Protein AF-A0A7K3SAN8-F1 (afdb_monomer)

Foldseek 3Di:
DADDQDDPDLVSSQVSLLVSLLVLLVVLAKHKHAQGWFWDDFLNDTDIDTFRIWIQHSQQEIAGEHEDAFECEPNHGDPVVVVVSLLSVLRVLNRVVVSQVPHPSHDYDQWHWYWYHYHPHNDIDIDIDGNPVSNVVVVVVRVPDNHVVVQVVQFPPPQDCPPPDDPVSNVVSVVRDQQPEAPCCVVPPPCNVVSLVRCVVVQFCNDVHDVRVVLQPPQGHPVSLVCLLVVNDDDCPPVSSVVSVVVD

Organism: NCBI:txid66428

Nearest PDB structures (foldseek):
  5zyv-assembly1_A  TM=5.657E-01  e=2.297E-03  Homo sapiens
  7lw8-assembly1_A  TM=5.376E-01  e=1.280E-02  Homo sapiens
  7lwa-assembly1_A  TM=5.321E-01  e=1.358E-02  Homo sapiens
  7lw7-assembly1_A  TM=5.288E-01  e=2.315E-02  Homo sapiens
  7lw9-assembly1_A  TM=5.273E-01  e=5.631E-02  Homo sapiens

Radius of gyration: 23.14 Å; Cα contacts (8 Å, |Δi|>4): 382; chains: 1; bounding box: 53×46×62 Å

Structure (mmCIF, N/CA/C/O backbone):
data_AF-A0A7K3SAN8-F1
#
_entry.id   AF-A0A7K3SAN8-F1
#
loop_
_atom_site.group_PDB
_atom_site.id
_atom_site.type_symbol
_atom_site.label_atom_id
_atom_site.label_alt_id
_atom_site.label_comp_id
_atom_site.label_asym_id
_atom_site.label_entity_id
_atom_site.label_seq_id
_atom_site.pdbx_PDB_ins_code
_atom_site.Cartn_x
_atom_site.Cartn_y
_atom_site.Cartn_z
_atom_site.occupancy
_atom_site.B_iso_or_equiv
_atom_site.auth_seq_id
_atom_site.auth_comp_id
_atom_site.auth_asym_id
_atom_site.auth_atom_id
_atom_site.pdbx_PDB_model_num
ATOM 1 N N . ALA A 1 1 ? 20.873 3.969 -21.094 1.00 76.56 1 ALA A N 1
ATOM 2 C CA . ALA A 1 1 ? 20.018 5.123 -20.748 1.00 76.56 1 ALA A CA 1
ATOM 3 C C . ALA A 1 1 ? 18.691 4.579 -20.244 1.00 76.56 1 ALA A C 1
ATOM 5 O O . ALA A 1 1 ? 18.299 3.514 -20.710 1.00 76.56 1 ALA A O 1
ATOM 6 N N . THR A 1 2 ? 18.050 5.238 -19.283 1.00 92.00 2 THR A N 1
ATOM 7 C CA . THR A 1 2 ? 16.693 4.879 -18.848 1.00 92.00 2 THR A CA 1
ATOM 8 C C . THR A 1 2 ? 15.680 5.396 -19.882 1.00 92.00 2 THR A C 1
ATOM 10 O O . THR A 1 2 ? 15.953 6.409 -20.533 1.00 92.00 2 THR A O 1
ATOM 13 N N . PRO A 1 3 ? 14.560 4.690 -20.121 1.00 93.88 3 PRO A N 1
ATOM 14 C CA . PRO A 1 3 ? 13.530 5.163 -21.040 1.00 93.88 3 PRO A CA 1
ATOM 15 C C . PRO A 1 3 ? 12.834 6.408 -20.473 1.00 93.88 3 PRO A C 1
ATOM 17 O O . PRO A 1 3 ? 12.674 6.531 -19.260 1.00 93.88 3 PRO A O 1
ATOM 20 N N . ASP A 1 4 ? 12.383 7.307 -21.349 1.00 95.88 4 ASP A N 1
ATOM 21 C CA . ASP A 1 4 ? 11.533 8.433 -20.951 1.00 95.88 4 ASP A CA 1
ATOM 22 C C . ASP A 1 4 ? 10.114 7.934 -20.636 1.00 95.88 4 ASP A C 1
ATOM 24 O O . ASP A 1 4 ? 9.434 7.345 -21.484 1.00 95.88 4 ASP A O 1
ATOM 28 N N . LEU A 1 5 ? 9.685 8.151 -19.392 1.00 97.50 5 LEU A N 1
ATOM 29 C CA . LEU A 1 5 ? 8.378 7.743 -18.872 1.00 97.50 5 LEU A CA 1
ATOM 30 C C . LEU A 1 5 ? 7.408 8.923 -18.705 1.00 97.50 5 LEU A C 1
ATOM 32 O O . LEU A 1 5 ? 6.349 8.771 -18.088 1.00 97.50 5 LEU A O 1
ATOM 36 N N . SER A 1 6 ? 7.759 10.099 -19.229 1.00 96.50 6 SER A N 1
ATOM 37 C CA . SER A 1 6 ? 6.913 11.286 -19.177 1.00 96.50 6 SER A CA 1
ATOM 38 C C . SER A 1 6 ? 5.656 11.132 -20.042 1.00 96.50 6 SER A C 1
ATOM 40 O O . SER A 1 6 ? 5.660 10.526 -21.114 1.00 96.50 6 SER A O 1
ATOM 42 N N . ALA A 1 7 ? 4.541 11.658 -19.533 1.00 96.81 7 ALA A N 1
ATOM 43 C CA . ALA A 1 7 ? 3.252 11.731 -20.213 1.00 96.81 7 ALA A CA 1
ATOM 44 C C . ALA A 1 7 ? 2.300 12.640 -19.418 1.00 96.81 7 ALA A C 1
ATOM 46 O O . ALA A 1 7 ? 2.578 13.006 -18.272 1.00 96.81 7 ALA A O 1
ATOM 47 N N . ALA A 1 8 ? 1.161 12.992 -20.016 1.00 95.88 8 ALA A N 1
ATOM 48 C CA . ALA A 1 8 ? 0.140 13.793 -19.354 1.00 95.88 8 ALA A CA 1
ATOM 49 C C . ALA A 1 8 ? -0.550 12.997 -18.232 1.00 95.88 8 ALA A C 1
ATOM 51 O O . ALA A 1 8 ? -1.241 12.009 -18.486 1.00 95.88 8 ALA A O 1
ATOM 52 N N . GLY A 1 9 ? -0.376 13.461 -16.994 1.00 96.56 9 GLY A N 1
ATOM 53 C CA . GLY A 1 9 ? -1.032 12.910 -15.810 1.00 96.56 9 GLY A CA 1
ATOM 54 C C . GLY A 1 9 ? -0.598 11.483 -15.426 1.00 96.56 9 GLY A C 1
ATOM 55 O O . GLY A 1 9 ? 0.175 10.833 -16.135 1.00 96.56 9 GLY A O 1
ATOM 56 N N . PRO A 1 10 ? -1.092 10.973 -14.283 1.00 97.25 10 PRO A N 1
ATOM 57 C CA . PRO A 1 10 ? -0.742 9.638 -13.795 1.00 97.25 10 PRO A CA 1
ATOM 58 C C . PRO A 1 10 ? -1.150 8.509 -14.751 1.00 97.25 10 PRO A C 1
ATOM 60 O O . PRO A 1 10 ? -0.380 7.575 -14.963 1.00 97.25 10 PRO A O 1
ATOM 63 N N . GLU A 1 11 ? -2.321 8.624 -15.384 1.00 97.56 11 GLU A N 1
ATOM 64 C CA . GLU A 1 11 ? -2.820 7.635 -16.346 1.00 97.56 11 GLU A CA 1
ATOM 65 C C . GLU A 1 11 ? -1.919 7.524 -17.578 1.00 97.56 11 GLU A C 1
ATOM 67 O O . GLU A 1 11 ? -1.488 6.427 -17.944 1.00 97.56 11 GLU A O 1
ATOM 72 N N . GLY A 1 12 ? -1.558 8.664 -18.178 1.00 98.12 12 GLY A N 1
ATOM 73 C CA . GLY A 1 12 ? -0.643 8.699 -19.313 1.00 98.12 12 GLY A CA 1
ATOM 74 C C . GLY A 1 12 ? 0.720 8.112 -18.957 1.00 98.12 12 GLY A C 1
ATOM 75 O O . GLY A 1 12 ? 1.272 7.320 -19.724 1.00 98.12 12 GLY A O 1
ATOM 76 N N . ARG A 1 13 ? 1.253 8.441 -17.769 1.00 98.38 13 ARG A N 1
ATOM 77 C CA . ARG A 1 13 ? 2.531 7.884 -17.295 1.00 98.38 13 ARG A CA 1
ATOM 78 C C . ARG A 1 13 ? 2.442 6.375 -17.082 1.00 98.38 13 ARG A C 1
ATOM 80 O O . ARG A 1 13 ? 3.388 5.661 -17.422 1.00 98.38 13 ARG A O 1
ATOM 87 N N . ALA A 1 14 ? 1.317 5.872 -16.573 1.00 98.50 14 ALA A N 1
ATOM 88 C CA . ALA A 1 14 ? 1.094 4.439 -16.409 1.00 98.50 14 ALA A CA 1
ATOM 89 C C . ALA A 1 14 ? 1.051 3.707 -17.758 1.00 98.50 14 ALA A C 1
ATOM 91 O O . ALA A 1 14 ? 1.684 2.662 -17.924 1.00 98.50 14 ALA A O 1
ATOM 92 N N . ALA A 1 15 ? 0.388 4.291 -18.760 1.00 98.12 15 ALA A N 1
ATOM 93 C CA . ALA A 1 15 ? 0.369 3.756 -20.118 1.00 98.12 15 ALA A CA 1
ATOM 94 C C . ALA A 1 15 ? 1.769 3.750 -20.767 1.00 98.12 15 ALA A C 1
ATOM 96 O O . ALA A 1 15 ? 2.179 2.735 -21.339 1.00 98.12 15 ALA A O 1
ATOM 97 N N . ARG A 1 16 ? 2.533 4.847 -20.631 1.00 98.44 16 ARG A N 1
ATOM 98 C CA . ARG A 1 16 ? 3.921 4.955 -21.125 1.00 98.44 16 ARG A CA 1
ATOM 99 C C . ARG A 1 16 ? 4.851 3.952 -20.443 1.00 98.44 16 ARG A C 1
ATOM 101 O O . ARG A 1 16 ? 5.669 3.326 -21.116 1.00 98.44 16 ARG A O 1
ATOM 108 N N . THR A 1 17 ? 4.685 3.751 -19.138 1.00 98.62 17 THR A N 1
ATOM 109 C CA . THR A 1 17 ? 5.419 2.746 -18.355 1.00 98.62 17 THR A CA 1
ATOM 110 C C . THR A 1 17 ? 5.117 1.334 -18.844 1.00 98.62 17 THR A C 1
ATOM 112 O O . THR A 1 17 ? 6.040 0.563 -19.096 1.00 98.62 17 THR A O 1
ATOM 115 N N . ALA A 1 18 ? 3.841 0.991 -19.045 1.00 98.44 18 ALA A N 1
ATOM 116 C CA . ALA A 1 18 ? 3.462 -0.324 -1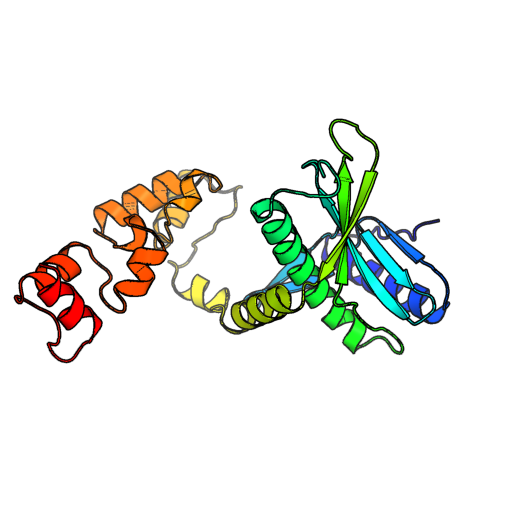9.552 1.00 98.44 18 ALA A CA 1
ATOM 117 C C . ALA A 1 18 ? 4.053 -0.599 -20.945 1.00 98.44 18 ALA A C 1
ATOM 119 O O . ALA A 1 18 ? 4.468 -1.720 -21.227 1.00 98.44 18 ALA A O 1
ATOM 120 N N . LEU A 1 19 ? 4.124 0.420 -21.809 1.00 98.31 19 LEU A N 1
ATOM 121 C CA . LEU A 1 19 ? 4.780 0.305 -23.111 1.00 98.31 19 LEU A CA 1
ATOM 122 C C . LEU A 1 19 ? 6.294 0.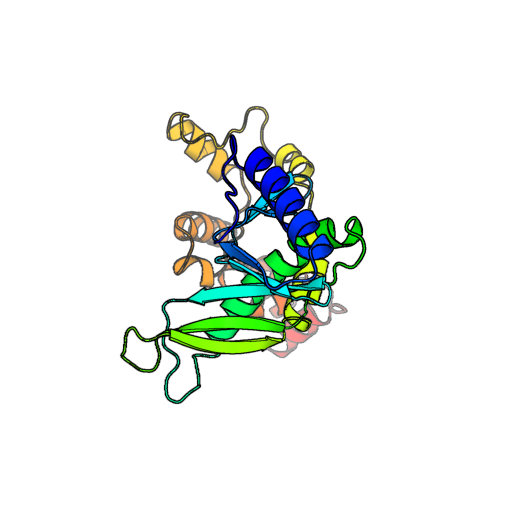086 -22.973 1.00 98.31 19 LEU A C 1
ATOM 124 O O . LEU A 1 19 ? 6.816 -0.842 -23.581 1.00 98.31 19 LEU A O 1
ATOM 128 N N . ALA A 1 20 ? 6.973 0.865 -22.127 1.00 98.38 20 ALA A N 1
ATOM 129 C CA . ALA A 1 20 ? 8.408 0.710 -21.886 1.00 98.38 20 ALA A CA 1
ATOM 130 C C . ALA A 1 20 ? 8.767 -0.671 -21.304 1.00 98.38 20 ALA A C 1
ATOM 132 O O . ALA A 1 20 ? 9.767 -1.262 -21.700 1.00 98.38 20 ALA A O 1
ATOM 133 N N . LEU A 1 21 ? 7.934 -1.223 -20.412 1.00 98.50 21 LEU A N 1
ATOM 134 C CA . LEU A 1 21 ? 8.104 -2.583 -19.887 1.00 98.50 21 LEU A CA 1
ATOM 135 C C . LEU A 1 21 ? 8.003 -3.644 -20.993 1.00 98.50 21 LEU A C 1
ATOM 137 O O . LEU A 1 21 ? 8.814 -4.570 -21.026 1.00 98.50 21 LEU A O 1
ATOM 141 N N . ARG A 1 22 ? 7.046 -3.503 -21.921 1.00 98.31 22 ARG A N 1
ATOM 142 C CA . ARG A 1 22 ? 6.904 -4.405 -23.078 1.00 98.31 22 ARG A CA 1
ATOM 143 C C . ARG A 1 22 ? 8.098 -4.315 -24.023 1.00 98.31 22 ARG A C 1
ATOM 145 O O . ARG A 1 22 ? 8.640 -5.346 -24.404 1.00 98.31 22 ARG A O 1
ATOM 152 N N . GLU A 1 23 ? 8.517 -3.099 -24.366 1.00 97.69 23 GLU A N 1
ATOM 153 C CA . GLU A 1 23 ? 9.674 -2.849 -25.235 1.00 97.69 23 GLU A CA 1
ATOM 154 C C . GLU A 1 23 ? 10.958 -3.435 -24.632 1.00 97.69 23 GLU A C 1
ATOM 156 O O . GLU A 1 23 ? 11.688 -4.147 -25.317 1.00 97.69 23 GLU A O 1
ATOM 161 N N . ALA A 1 24 ? 11.198 -3.208 -23.336 1.00 97.94 24 ALA A N 1
ATOM 162 C CA . ALA A 1 24 ? 12.355 -3.754 -22.630 1.00 97.94 24 ALA A CA 1
ATOM 163 C C . ALA A 1 24 ? 12.333 -5.289 -22.557 1.00 97.94 24 ALA A C 1
ATOM 165 O O . ALA A 1 24 ? 13.361 -5.928 -22.757 1.00 97.94 24 ALA A O 1
ATOM 166 N N . THR A 1 25 ? 11.161 -5.884 -22.315 1.00 98.25 25 THR A N 1
ATOM 167 C CA . THR A 1 25 ? 11.008 -7.349 -22.276 1.00 98.25 25 THR A CA 1
ATOM 168 C C . THR A 1 25 ? 11.279 -7.964 -23.649 1.00 98.25 25 THR A C 1
ATOM 170 O O . THR A 1 25 ? 12.006 -8.946 -23.747 1.00 98.25 25 THR A O 1
ATOM 173 N N . ALA A 1 26 ? 10.756 -7.358 -24.719 1.00 97.62 26 ALA A N 1
ATOM 174 C CA . ALA A 1 26 ? 10.972 -7.822 -26.089 1.00 97.62 26 ALA A CA 1
ATOM 175 C C . ALA A 1 26 ? 12.428 -7.664 -26.558 1.00 97.62 26 ALA A C 1
ATOM 177 O O . ALA A 1 26 ? 12.890 -8.450 -27.382 1.00 97.62 26 ALA A O 1
ATOM 178 N N . ALA A 1 27 ? 13.151 -6.664 -26.042 1.00 96.94 27 ALA A N 1
ATOM 179 C CA . ALA A 1 27 ? 14.564 -6.470 -26.351 1.00 96.94 27 ALA A CA 1
ATOM 180 C C . ALA A 1 27 ? 15.454 -7.598 -25.799 1.00 96.94 27 ALA A C 1
ATOM 182 O O . ALA A 1 27 ? 16.505 -7.863 -26.375 1.00 96.94 27 ALA A O 1
ATOM 183 N N . GLY A 1 28 ? 15.043 -8.268 -24.714 1.00 96.56 28 GLY A N 1
ATOM 184 C CA . GLY A 1 28 ? 15.822 -9.354 -24.110 1.00 96.56 28 GLY A CA 1
ATOM 185 C C . GLY A 1 28 ? 17.153 -8.895 -23.504 1.00 96.56 28 GLY A C 1
ATOM 186 O O . GLY A 1 28 ? 18.069 -9.699 -23.360 1.00 96.56 28 GLY A O 1
ATOM 187 N N . ASP A 1 29 ? 17.257 -7.617 -23.137 1.00 95.81 29 ASP A N 1
ATOM 188 C CA . ASP A 1 29 ? 18.435 -6.995 -22.530 1.00 95.81 29 ASP A CA 1
ATOM 189 C C . ASP A 1 29 ? 18.098 -6.409 -21.151 1.00 95.81 29 ASP A C 1
ATOM 191 O O . ASP A 1 29 ? 16.938 -6.251 -20.767 1.00 95.81 29 ASP A O 1
ATOM 195 N N . TRP A 1 30 ? 19.131 -6.049 -20.389 1.00 97.81 30 TRP A N 1
ATOM 196 C CA . TRP A 1 30 ? 18.950 -5.328 -19.132 1.00 97.81 30 TRP A CA 1
ATOM 197 C C . TRP A 1 30 ? 18.365 -3.933 -19.371 1.00 97.81 30 TRP A C 1
ATOM 199 O O . TRP A 1 30 ? 18.964 -3.116 -20.074 1.00 97.81 30 TRP A O 1
ATOM 209 N N . ALA A 1 31 ? 17.261 -3.617 -18.695 1.00 98.19 31 ALA A N 1
ATOM 210 C CA . ALA A 1 31 ? 16.711 -2.266 -18.648 1.00 98.19 31 ALA A CA 1
ATOM 211 C C . ALA A 1 31 ? 16.408 -1.830 -17.211 1.00 98.19 31 ALA A C 1
ATOM 213 O O . ALA A 1 31 ? 16.027 -2.633 -16.361 1.00 98.19 31 ALA A O 1
ATOM 214 N N . LEU A 1 32 ? 16.549 -0.530 -16.958 1.00 98.31 32 LEU A N 1
ATOM 215 C CA . LEU A 1 32 ? 16.146 0.121 -15.716 1.00 98.31 32 LEU A CA 1
ATOM 216 C C . LEU A 1 32 ? 15.097 1.173 -16.061 1.00 98.31 32 LEU A C 1
ATOM 218 O O . LEU A 1 32 ? 15.364 2.069 -16.860 1.00 98.31 32 LEU A O 1
ATOM 222 N N . LEU A 1 33 ? 13.920 1.059 -15.459 1.00 98.62 33 LEU A N 1
ATOM 223 C CA . LEU A 1 33 ? 12.895 2.090 -15.474 1.00 98.62 33 LEU A CA 1
ATOM 224 C C . LEU A 1 33 ? 13.023 2.880 -14.174 1.00 98.62 33 LEU A C 1
ATOM 226 O O . LEU A 1 33 ? 12.913 2.300 -13.095 1.00 98.62 33 LEU A O 1
ATOM 230 N N . ASP A 1 34 ? 13.269 4.177 -14.305 1.00 98.25 34 ASP A N 1
ATOM 231 C CA . ASP A 1 34 ? 13.443 5.121 -13.202 1.00 98.25 34 ASP A CA 1
ATOM 232 C C . ASP A 1 34 ? 12.114 5.826 -12.916 1.00 98.25 34 ASP A C 1
ATOM 234 O O . ASP A 1 34 ? 11.495 6.350 -13.844 1.00 98.25 34 ASP A O 1
ATOM 238 N N . HIS A 1 35 ? 11.643 5.765 -11.669 1.00 98.12 35 HIS A N 1
ATOM 239 C CA . HIS A 1 35 ? 10.323 6.252 -11.254 1.00 98.12 35 HIS A CA 1
ATOM 240 C C . HIS A 1 35 ? 9.168 5.882 -12.218 1.00 98.12 35 HIS A C 1
ATOM 242 O O . HIS A 1 35 ? 8.450 6.756 -12.726 1.00 98.12 35 HIS A O 1
ATOM 248 N N . PRO A 1 36 ? 8.965 4.583 -12.528 1.00 98.50 36 PRO A N 1
ATOM 249 C CA . PRO A 1 36 ? 7.838 4.156 -13.347 1.00 98.50 36 PRO A CA 1
ATOM 250 C C . PRO A 1 36 ? 6.506 4.442 -12.655 1.00 98.50 36 PRO A C 1
ATOM 252 O O . PRO A 1 36 ? 6.393 4.327 -11.443 1.00 98.50 36 PRO A O 1
ATOM 255 N N . MET A 1 37 ? 5.463 4.742 -13.427 1.00 98.62 37 MET A N 1
ATOM 256 C CA . MET A 1 37 ? 4.107 4.855 -12.889 1.00 98.62 37 MET A CA 1
ATOM 257 C C . MET A 1 37 ? 3.346 3.560 -13.162 1.00 98.62 37 MET A C 1
ATOM 259 O O . MET A 1 37 ? 3.277 3.094 -14.295 1.00 98.62 37 MET A O 1
ATOM 263 N N . LEU A 1 38 ? 2.750 2.972 -12.136 1.00 98.31 38 LEU A N 1
ATOM 264 C CA . LEU A 1 38 ? 1.946 1.759 -12.222 1.00 98.31 38 LEU A CA 1
ATOM 265 C C . LEU A 1 38 ? 0.514 2.055 -11.794 1.00 98.31 38 LEU A C 1
ATOM 267 O O . LEU A 1 38 ? 0.275 2.923 -10.960 1.00 98.31 38 LEU A O 1
ATOM 271 N N . ALA A 1 39 ? -0.438 1.302 -12.338 1.00 97.38 39 ALA A N 1
ATOM 272 C CA . ALA A 1 39 ? -1.838 1.391 -11.950 1.00 97.38 39 ALA A CA 1
ATOM 273 C C . ALA A 1 39 ? -2.272 0.112 -11.226 1.00 97.38 39 ALA A C 1
ATOM 275 O O . ALA A 1 39 ? -2.014 -1.005 -11.685 1.00 97.38 39 ALA A O 1
ATOM 276 N N . LEU A 1 40 ? -2.965 0.278 -10.104 1.00 96.19 40 LEU A N 1
ATOM 277 C CA . LEU A 1 40 ? -3.589 -0.801 -9.353 1.00 96.19 40 LEU A CA 1
ATOM 278 C C . LEU A 1 40 ? -5.006 -0.390 -8.975 1.00 96.19 40 LEU A C 1
ATOM 280 O O . LEU A 1 40 ? -5.228 0.703 -8.474 1.00 96.19 40 LEU A O 1
ATOM 284 N N . GLU A 1 41 ? -5.970 -1.276 -9.183 1.00 93.06 41 GLU A N 1
ATOM 285 C CA . GLU A 1 41 ? -7.334 -1.039 -8.721 1.00 93.06 41 GLU A CA 1
ATOM 286 C C . GLU A 1 41 ? -7.418 -1.253 -7.204 1.00 93.06 41 GLU A C 1
ATOM 288 O O . GLU A 1 41 ? -7.049 -2.315 -6.692 1.00 93.06 41 GLU A O 1
ATOM 293 N N . VAL A 1 42 ? -7.911 -0.245 -6.490 1.00 93.81 42 VAL A N 1
ATOM 294 C CA . VAL A 1 42 ? -8.127 -0.261 -5.044 1.00 93.81 42 VAL A CA 1
ATOM 295 C C . VAL A 1 42 ? -9.582 0.103 -4.798 1.00 93.81 42 VAL A C 1
ATOM 297 O O . VAL A 1 42 ? -10.000 1.221 -5.083 1.00 93.81 42 VAL A O 1
ATOM 300 N N . ALA A 1 43 ? -10.357 -0.852 -4.278 1.00 92.00 43 ALA A N 1
ATOM 301 C CA . ALA A 1 43 ? -11.767 -0.646 -3.943 1.00 92.00 43 ALA A CA 1
ATOM 302 C C . ALA A 1 43 ? -12.607 -0.061 -5.105 1.00 92.00 43 ALA A C 1
ATOM 304 O O . ALA A 1 43 ? -13.460 0.790 -4.882 1.00 92.00 43 ALA A O 1
ATOM 305 N N . GLY A 1 44 ? -12.356 -0.507 -6.342 1.00 90.12 44 GLY A N 1
ATOM 306 C CA . GLY A 1 44 ? -13.076 -0.052 -7.540 1.00 90.12 44 GLY A CA 1
ATOM 307 C C . GLY A 1 44 ? -12.524 1.218 -8.201 1.00 90.12 44 GLY A C 1
ATOM 308 O O . GLY A 1 44 ? -12.991 1.577 -9.277 1.00 90.12 44 GLY A O 1
ATOM 309 N N . SER A 1 45 ? -11.508 1.867 -7.622 1.00 91.25 45 SER A N 1
ATOM 310 C CA . SER A 1 45 ? -10.887 3.081 -8.172 1.00 91.25 45 SER A CA 1
ATOM 311 C C . SER A 1 45 ? -9.418 2.852 -8.558 1.00 91.25 45 SER A C 1
ATOM 313 O O . SER A 1 45 ? -8.722 2.088 -7.878 1.00 91.25 45 SER A O 1
ATOM 315 N N . PRO A 1 46 ? -8.902 3.474 -9.637 1.00 93.44 46 PRO A N 1
ATOM 316 C CA . PRO A 1 46 ? -7.487 3.392 -9.976 1.00 93.44 46 PRO A CA 1
ATOM 317 C C . PRO A 1 46 ? -6.624 4.155 -8.962 1.00 93.44 46 PRO A C 1
ATOM 319 O O . PRO A 1 46 ? -6.770 5.360 -8.767 1.00 93.44 46 PRO A O 1
ATOM 322 N N . ALA A 1 47 ? -5.667 3.453 -8.363 1.00 95.38 47 ALA A N 1
ATOM 323 C CA . ALA A 1 47 ? -4.558 4.034 -7.626 1.00 95.38 47 ALA A CA 1
ATOM 324 C C . ALA A 1 47 ? -3.299 4.022 -8.499 1.00 95.38 47 ALA A C 1
ATOM 326 O O . ALA A 1 47 ? -2.939 2.995 -9.083 1.00 95.38 47 ALA A O 1
ATOM 327 N N . TYR A 1 48 ? -2.623 5.165 -8.550 1.00 97.69 48 TYR A N 1
ATOM 328 C CA . TYR A 1 48 ? -1.369 5.337 -9.270 1.00 97.69 48 TYR A CA 1
ATOM 329 C C . TYR A 1 48 ? -0.198 5.277 -8.295 1.00 97.69 48 TYR A C 1
ATOM 331 O O . TYR A 1 48 ? -0.220 5.898 -7.233 1.00 97.69 48 TYR A O 1
ATOM 339 N N . LEU A 1 49 ? 0.790 4.462 -8.639 1.00 97.75 49 LEU A N 1
ATOM 340 C CA . LEU A 1 49 ? 1.862 4.020 -7.763 1.00 97.75 49 LEU A CA 1
ATOM 341 C C . LEU A 1 49 ? 3.202 4.270 -8.444 1.00 97.75 49 LEU A C 1
ATOM 343 O O . LEU A 1 49 ? 3.377 3.885 -9.596 1.00 97.75 49 LEU A O 1
ATOM 347 N N . GLU A 1 50 ? 4.154 4.842 -7.721 1.00 98.00 50 GLU A N 1
ATOM 348 C CA . GLU A 1 50 ? 5.486 5.159 -8.239 1.00 98.00 50 GLU A CA 1
ATOM 349 C C . GLU A 1 50 ? 6.539 4.409 -7.406 1.00 98.00 50 GLU A C 1
ATOM 351 O O . GLU A 1 50 ? 6.898 4.859 -6.314 1.00 98.00 50 GLU A O 1
ATOM 356 N N . PRO A 1 51 ? 6.978 3.210 -7.838 1.00 97.88 51 PRO A N 1
ATOM 357 C CA . PRO A 1 51 ? 8.176 2.576 -7.297 1.00 97.88 51 PRO A CA 1
ATOM 358 C C . PRO A 1 51 ? 9.405 3.442 -7.578 1.00 97.88 51 PRO A C 1
ATOM 360 O O . PRO A 1 51 ? 9.419 4.182 -8.562 1.00 97.88 51 PRO A O 1
ATOM 363 N N . ASP A 1 52 ? 10.460 3.300 -6.773 1.00 98.19 52 ASP A N 1
ATOM 364 C CA . ASP A 1 52 ? 11.705 4.038 -7.023 1.00 98.19 52 ASP A CA 1
ATOM 365 C C . ASP A 1 52 ? 12.338 3.595 -8.351 1.00 98.19 52 ASP A C 1
ATOM 367 O O . ASP A 1 52 ? 12.697 4.425 -9.182 1.00 98.19 52 ASP A O 1
ATOM 371 N N . ALA A 1 53 ? 12.401 2.282 -8.604 1.00 98.44 53 ALA A N 1
ATOM 372 C CA . ALA A 1 53 ? 12.743 1.762 -9.924 1.00 98.44 53 ALA A CA 1
ATOM 373 C C . ALA A 1 53 ? 12.210 0.343 -10.180 1.00 98.44 53 ALA A C 1
ATOM 375 O O . ALA A 1 53 ? 11.843 -0.404 -9.267 1.00 98.44 53 ALA A O 1
ATOM 376 N N . VAL A 1 54 ? 12.215 -0.057 -11.453 1.00 98.75 54 VAL A N 1
ATOM 377 C CA . VAL A 1 54 ? 11.969 -1.439 -11.888 1.00 98.75 54 VAL A CA 1
ATOM 378 C C . VAL A 1 54 ? 13.073 -1.873 -12.844 1.00 98.75 54 VAL A C 1
ATOM 380 O O . VAL A 1 54 ? 13.358 -1.198 -13.830 1.00 98.75 54 VAL A O 1
ATOM 383 N N . VAL A 1 55 ? 13.684 -3.022 -12.564 1.00 98.50 55 VAL A N 1
ATOM 384 C CA . VAL A 1 55 ? 14.680 -3.655 -13.437 1.00 98.50 55 VAL A CA 1
ATOM 385 C C . VAL A 1 55 ? 14.002 -4.725 -14.281 1.00 98.50 55 VAL A C 1
ATOM 387 O O . VAL A 1 55 ? 13.355 -5.615 -13.729 1.00 98.50 55 VAL A O 1
ATOM 390 N N . VAL A 1 56 ? 14.194 -4.670 -15.596 1.00 98.62 56 VAL A N 1
ATOM 391 C CA . VAL A 1 56 ? 13.848 -5.741 -16.537 1.00 98.62 56 VAL A CA 1
ATOM 392 C C . VAL A 1 56 ? 15.117 -6.532 -16.835 1.00 98.62 56 VAL A C 1
ATOM 394 O O . VAL A 1 56 ? 16.151 -5.960 -17.182 1.00 98.62 56 VAL A O 1
ATOM 397 N N . HIS A 1 57 ? 15.048 -7.840 -16.626 1.00 98.31 57 HIS A N 1
ATOM 398 C CA . HIS A 1 57 ? 16.136 -8.783 -16.863 1.00 98.31 57 HIS A CA 1
ATOM 399 C C . HIS A 1 57 ? 16.050 -9.329 -18.300 1.00 98.31 57 HIS A C 1
ATOM 401 O O . HIS A 1 57 ? 14.947 -9.411 -18.844 1.00 98.31 57 HIS A O 1
ATOM 407 N N . PRO A 1 58 ? 17.172 -9.791 -18.888 1.00 97.88 58 PRO A N 1
ATOM 408 C CA . PRO A 1 58 ? 17.191 -10.440 -20.204 1.00 97.88 58 PRO A CA 1
ATOM 409 C C . PRO A 1 58 ? 16.244 -11.640 -20.356 1.00 97.88 58 PRO A C 1
ATOM 411 O O . PRO A 1 58 ? 15.804 -11.953 -21.455 1.00 97.88 58 PRO A O 1
ATOM 414 N N . ASP A 1 59 ? 15.932 -12.322 -19.250 1.00 97.38 59 ASP A N 1
ATOM 415 C CA . ASP A 1 59 ? 15.014 -13.467 -19.198 1.00 97.38 59 ASP A CA 1
ATOM 416 C C . ASP A 1 59 ? 13.530 -13.060 -19.102 1.00 97.38 59 ASP A C 1
ATOM 418 O O . ASP A 1 59 ? 12.670 -13.922 -18.943 1.00 97.38 59 ASP A O 1
ATOM 422 N N . GLY A 1 60 ? 13.224 -11.760 -19.175 1.00 97.50 60 GLY A N 1
ATOM 423 C CA . GLY A 1 60 ? 11.871 -11.216 -19.061 1.00 97.50 60 GLY A CA 1
ATOM 424 C C . GLY A 1 60 ? 11.388 -11.018 -17.622 1.00 97.50 60 GLY A C 1
ATOM 425 O O . GLY A 1 60 ? 10.279 -10.520 -17.400 1.00 97.50 60 GLY A O 1
ATOM 426 N N . ARG A 1 61 ? 12.211 -11.336 -16.613 1.00 98.56 61 ARG A N 1
ATOM 427 C CA . ARG A 1 61 ? 11.857 -11.080 -15.214 1.00 98.56 61 ARG A CA 1
ATOM 428 C C . ARG A 1 61 ? 11.880 -9.587 -14.898 1.00 98.56 61 ARG A C 1
ATOM 430 O O . ARG A 1 61 ? 12.824 -8.879 -15.234 1.00 98.56 61 ARG A O 1
ATOM 437 N N . TRP A 1 62 ? 10.893 -9.110 -14.149 1.00 98.75 62 TRP A N 1
ATOM 438 C CA . TRP A 1 62 ? 10.829 -7.754 -13.605 1.00 98.75 62 TRP A CA 1
ATOM 439 C C . TRP A 1 62 ? 11.102 -7.772 -12.101 1.00 98.75 62 TRP A C 1
ATOM 441 O O . TRP A 1 62 ? 10.530 -8.571 -11.359 1.00 98.75 62 TRP A O 1
ATOM 451 N N . THR A 1 63 ? 11.987 -6.902 -11.622 1.00 98.75 63 THR A N 1
ATOM 452 C CA . THR A 1 63 ? 12.341 -6.772 -10.201 1.00 98.75 63 THR A CA 1
ATOM 453 C C . THR A 1 63 ? 12.105 -5.346 -9.733 1.00 98.75 63 THR A C 1
ATOM 455 O O . THR A 1 63 ? 12.688 -4.410 -10.271 1.00 98.75 63 THR A O 1
ATOM 458 N N . VAL A 1 64 ? 11.269 -5.193 -8.706 1.00 98.75 64 VAL A N 1
ATOM 459 C CA . VAL A 1 64 ? 11.076 -3.912 -8.014 1.00 98.75 64 VAL A CA 1
ATOM 460 C C . VAL A 1 64 ? 12.338 -3.564 -7.228 1.00 98.75 64 VAL A C 1
ATOM 462 O O . VAL A 1 64 ? 12.911 -4.427 -6.553 1.00 98.75 64 VAL A O 1
ATOM 465 N N . VAL A 1 65 ? 12.737 -2.299 -7.298 1.00 98.50 65 VAL A N 1
ATOM 466 C CA . VAL A 1 65 ? 13.792 -1.706 -6.481 1.00 98.50 65 VAL A CA 1
ATOM 467 C C . VAL A 1 65 ? 13.156 -0.652 -5.580 1.00 98.50 65 VAL A C 1
ATOM 469 O O . VAL A 1 65 ? 12.530 0.279 -6.072 1.00 98.50 65 VAL A O 1
ATOM 472 N N . GLU A 1 66 ? 13.334 -0.810 -4.272 1.00 97.62 66 GLU A N 1
ATOM 473 C CA . GLU A 1 66 ? 12.900 0.145 -3.252 1.00 97.62 66 GLU A CA 1
ATOM 474 C C . GLU A 1 66 ? 14.108 0.805 -2.607 1.00 97.62 66 GLU A C 1
ATOM 476 O O . GLU A 1 66 ? 14.977 0.117 -2.070 1.00 97.62 66 GLU A O 1
ATOM 481 N N . ILE A 1 67 ? 14.130 2.130 -2.577 1.00 97.12 67 ILE A N 1
ATOM 482 C CA . ILE A 1 67 ? 15.173 2.937 -1.958 1.00 97.12 67 ILE A CA 1
ATOM 483 C C . ILE A 1 67 ? 14.620 3.521 -0.658 1.00 97.12 67 ILE A C 1
ATOM 485 O O . ILE A 1 67 ? 13.565 4.155 -0.620 1.00 97.12 67 ILE A O 1
ATOM 489 N N . LYS A 1 68 ? 15.325 3.303 0.455 1.00 95.50 68 LYS A N 1
ATOM 490 C CA . LYS A 1 68 ? 14.932 3.821 1.774 1.00 95.50 68 LYS A CA 1
ATOM 491 C C . LYS A 1 68 ? 16.104 4.488 2.473 1.00 95.50 68 LYS A C 1
ATOM 493 O O . LYS A 1 68 ? 17.240 4.060 2.342 1.00 95.50 68 LYS A O 1
ATOM 498 N N . SER A 1 69 ? 15.812 5.513 3.271 1.00 93.50 69 SER A N 1
ATOM 499 C CA . SER A 1 69 ? 16.818 6.334 3.959 1.00 93.50 69 SER A CA 1
ATOM 500 C C . SER A 1 69 ? 17.293 5.778 5.305 1.00 93.50 69 SER A C 1
ATOM 502 O O . SER A 1 69 ? 18.207 6.338 5.906 1.00 93.50 69 SER A O 1
ATOM 504 N N . PHE A 1 70 ? 16.696 4.695 5.814 1.00 93.56 70 PHE A N 1
ATOM 505 C CA . PHE A 1 70 ? 17.190 4.065 7.039 1.00 93.56 70 PHE A CA 1
ATOM 506 C C . PHE A 1 70 ? 18.458 3.253 6.753 1.00 93.56 70 PHE A C 1
ATOM 508 O O . PHE A 1 70 ? 18.516 2.605 5.714 1.00 93.56 70 PHE A O 1
ATOM 515 N N . PRO A 1 71 ? 19.454 3.245 7.652 1.00 93.00 71 PRO A N 1
ATOM 516 C CA . PRO A 1 71 ? 20.717 2.572 7.387 1.00 93.00 71 PRO A CA 1
ATOM 517 C C . PRO A 1 71 ? 20.604 1.047 7.487 1.00 93.00 71 PRO A C 1
ATOM 519 O O . PRO A 1 71 ? 19.834 0.517 8.295 1.00 93.00 71 PRO A O 1
ATOM 522 N N . MET A 1 72 ? 21.428 0.354 6.702 1.00 91.44 72 MET A N 1
ATOM 523 C CA . MET A 1 72 ? 21.821 -1.033 6.938 1.00 91.44 72 MET A CA 1
ATOM 524 C C . MET A 1 72 ? 23.134 -1.044 7.727 1.00 91.44 72 MET A C 1
ATOM 526 O O . MET A 1 72 ? 24.185 -0.752 7.162 1.00 91.44 72 MET A O 1
ATOM 530 N N . ILE A 1 73 ? 23.060 -1.370 9.015 1.00 89.75 73 ILE A N 1
ATOM 531 C CA . ILE A 1 73 ? 24.185 -1.447 9.953 1.00 89.75 73 ILE A CA 1
ATOM 532 C C . ILE A 1 73 ? 24.683 -2.889 9.989 1.00 89.75 73 ILE A C 1
ATOM 534 O O . ILE A 1 73 ? 23.901 -3.803 10.268 1.00 89.75 73 ILE A O 1
ATOM 538 N N . ASP A 1 74 ? 25.963 -3.104 9.685 1.00 88.12 74 ASP A N 1
ATOM 539 C CA . ASP A 1 74 ? 26.584 -4.438 9.688 1.00 88.12 74 ASP A CA 1
ATOM 540 C C . ASP A 1 74 ? 25.791 -5.458 8.841 1.00 88.12 74 ASP A C 1
ATOM 542 O O . ASP A 1 74 ? 25.551 -6.598 9.238 1.00 88.12 74 ASP A O 1
ATOM 546 N N . ALA A 1 75 ? 25.334 -5.018 7.661 1.00 82.56 75 ALA A N 1
ATOM 547 C CA . ALA A 1 75 ? 24.484 -5.778 6.732 1.00 82.56 75 ALA A CA 1
ATOM 548 C C . ALA A 1 75 ? 23.089 -6.168 7.270 1.00 82.56 75 ALA A C 1
ATOM 550 O O . ALA A 1 75 ? 22.396 -6.994 6.673 1.00 82.56 75 ALA A O 1
ATOM 551 N N . SER A 1 76 ? 22.642 -5.540 8.358 1.00 86.69 76 SER A N 1
ATOM 552 C CA . SER A 1 76 ? 21.312 -5.716 8.940 1.00 86.69 76 SER A CA 1
ATOM 553 C C . SER A 1 76 ? 20.553 -4.391 8.990 1.00 86.69 76 SER A C 1
ATOM 555 O O . SER A 1 76 ? 21.139 -3.321 9.105 1.00 86.69 76 SER A O 1
ATOM 557 N N . ALA A 1 77 ? 19.230 -4.435 8.897 1.00 89.06 77 ALA A N 1
ATOM 558 C CA . ALA A 1 77 ? 18.385 -3.265 9.106 1.00 89.06 77 ALA A CA 1
ATOM 559 C C . ALA A 1 77 ? 17.292 -3.590 10.118 1.00 89.06 77 ALA A C 1
ATOM 561 O O . ALA A 1 77 ? 16.949 -4.753 10.337 1.00 89.06 77 ALA A O 1
ATOM 562 N N . ASP A 1 78 ? 16.725 -2.540 10.709 1.00 91.19 78 ASP A N 1
ATOM 563 C CA . ASP A 1 78 ? 15.588 -2.661 11.612 1.00 91.19 78 ASP A CA 1
ATOM 564 C C . ASP A 1 78 ? 14.451 -3.463 10.952 1.00 91.19 78 ASP A C 1
ATOM 566 O O . ASP A 1 78 ? 13.925 -3.096 9.895 1.00 91.19 78 ASP A O 1
ATOM 570 N N . ALA A 1 79 ? 14.063 -4.570 11.588 1.00 90.81 79 ALA A N 1
ATOM 571 C CA . ALA A 1 79 ? 13.105 -5.515 11.023 1.00 90.81 79 ALA A CA 1
ATOM 572 C C . ALA A 1 79 ? 11.722 -4.889 10.779 1.00 90.81 79 ALA A C 1
ATOM 574 O O . ALA A 1 79 ? 11.017 -5.291 9.848 1.00 90.81 79 ALA A O 1
ATOM 575 N N . SER A 1 80 ? 11.328 -3.891 11.577 1.00 89.44 80 SER A N 1
ATOM 576 C CA . SER A 1 80 ? 10.059 -3.186 11.390 1.00 89.44 80 SER A CA 1
ATOM 577 C C . SER A 1 80 ? 10.090 -2.319 10.128 1.00 89.44 80 SER A C 1
ATOM 579 O O . SER A 1 80 ? 9.136 -2.346 9.344 1.00 89.44 80 SER A O 1
ATOM 581 N N . LYS A 1 81 ? 11.215 -1.638 9.871 1.00 91.75 81 LYS A N 1
ATOM 582 C CA . LYS A 1 81 ? 11.430 -0.821 8.668 1.00 91.75 81 LYS A CA 1
ATOM 583 C C . LYS A 1 81 ? 11.531 -1.676 7.408 1.00 91.75 81 LYS A C 1
ATOM 585 O O . LYS A 1 81 ? 10.865 -1.376 6.418 1.00 91.75 81 LYS A O 1
ATOM 590 N N . VAL A 1 82 ? 12.270 -2.787 7.464 1.00 94.12 82 VAL A N 1
ATOM 591 C CA . VAL A 1 82 ? 12.328 -3.769 6.365 1.00 94.12 82 VAL A CA 1
ATOM 592 C C . VAL A 1 82 ? 10.939 -4.349 6.093 1.00 94.12 82 VAL A C 1
ATOM 594 O O . VAL A 1 82 ? 10.514 -4.432 4.943 1.00 94.12 82 VAL A O 1
ATOM 597 N N . GLY A 1 83 ? 10.185 -4.693 7.141 1.00 93.00 83 GLY A N 1
ATOM 598 C CA . GLY A 1 83 ? 8.814 -5.181 7.013 1.00 93.00 83 GLY A CA 1
ATOM 599 C C . GLY A 1 83 ? 7.861 -4.160 6.383 1.00 93.00 83 GLY A C 1
ATOM 600 O O . GLY A 1 83 ? 6.985 -4.544 5.605 1.00 93.00 83 GLY A O 1
ATOM 601 N N . ALA A 1 84 ? 8.029 -2.869 6.681 1.00 91.94 84 ALA A N 1
ATOM 602 C CA . ALA A 1 84 ? 7.274 -1.794 6.044 1.00 91.94 84 ALA A CA 1
ATOM 603 C C . ALA A 1 84 ? 7.628 -1.649 4.555 1.00 91.94 84 ALA A C 1
ATOM 605 O O . ALA A 1 84 ? 6.719 -1.646 3.726 1.00 91.94 84 ALA A O 1
ATOM 606 N N . ALA A 1 85 ? 8.920 -1.635 4.213 1.00 95.31 85 ALA A N 1
ATOM 607 C CA . ALA A 1 85 ? 9.382 -1.590 2.825 1.00 95.31 85 ALA A CA 1
ATOM 608 C C . ALA A 1 85 ? 8.896 -2.808 2.018 1.00 95.31 85 ALA A C 1
ATOM 610 O O . ALA A 1 85 ? 8.381 -2.656 0.916 1.00 95.31 85 ALA A O 1
ATOM 611 N N . ALA A 1 86 ? 8.942 -4.011 2.599 1.00 96.69 86 ALA A N 1
ATOM 612 C CA . ALA A 1 86 ? 8.428 -5.229 1.974 1.00 96.69 86 ALA A CA 1
ATOM 613 C C . ALA A 1 86 ? 6.917 -5.160 1.684 1.00 96.69 86 ALA A C 1
ATOM 615 O O . ALA A 1 86 ? 6.456 -5.672 0.665 1.00 96.69 86 ALA A O 1
ATOM 616 N N . ARG A 1 87 ? 6.127 -4.536 2.574 1.00 95.31 87 ARG A N 1
ATOM 617 C CA . ARG A 1 87 ? 4.688 -4.321 2.341 1.00 95.31 87 ARG A CA 1
ATOM 618 C C . ARG A 1 87 ? 4.437 -3.336 1.205 1.00 95.31 87 ARG A C 1
ATOM 620 O O . ARG A 1 87 ? 3.548 -3.598 0.405 1.00 95.31 87 ARG A O 1
ATOM 627 N N . GLN A 1 88 ? 5.210 -2.255 1.127 1.00 95.50 88 GLN A N 1
ATOM 628 C CA . GLN A 1 88 ? 5.126 -1.289 0.030 1.00 95.50 88 GLN A CA 1
ATOM 629 C C . GLN A 1 88 ? 5.492 -1.947 -1.309 1.00 95.50 88 GLN A C 1
ATOM 631 O O . GLN A 1 88 ? 4.683 -1.952 -2.234 1.00 95.50 88 GLN A O 1
ATOM 636 N N . ALA A 1 89 ? 6.638 -2.629 -1.367 1.00 97.88 89 ALA A N 1
ATOM 637 C CA . ALA A 1 89 ? 7.092 -3.356 -2.549 1.00 97.88 89 ALA A CA 1
ATOM 638 C C . ALA A 1 89 ? 6.078 -4.408 -3.031 1.00 97.88 89 ALA A C 1
ATOM 640 O O . ALA A 1 89 ? 5.889 -4.602 -4.229 1.00 97.88 89 ALA A O 1
ATOM 641 N N . ALA A 1 90 ? 5.376 -5.072 -2.106 1.00 98.06 90 ALA A N 1
ATOM 642 C CA . ALA A 1 90 ? 4.324 -6.023 -2.446 1.00 98.06 90 ALA A CA 1
ATOM 643 C C . ALA A 1 90 ? 3.144 -5.386 -3.203 1.00 98.06 90 ALA A C 1
ATOM 645 O O . ALA A 1 90 ? 2.545 -6.055 -4.045 1.00 98.06 90 ALA A O 1
ATOM 646 N N . VAL A 1 91 ? 2.811 -4.117 -2.935 1.00 97.75 91 VAL A N 1
ATOM 647 C CA . VAL A 1 91 ? 1.795 -3.373 -3.702 1.00 97.75 91 VAL A CA 1
ATOM 648 C C . VAL A 1 91 ? 2.281 -3.161 -5.139 1.00 97.75 91 VAL A C 1
ATOM 650 O O . VAL A 1 91 ? 1.535 -3.413 -6.083 1.00 97.75 91 VAL A O 1
ATOM 653 N N . TYR A 1 92 ? 3.549 -2.786 -5.316 1.00 98.44 92 TYR A N 1
ATOM 654 C CA . TYR A 1 92 ? 4.153 -2.590 -6.636 1.00 98.44 92 TYR A CA 1
ATOM 655 C C . TYR A 1 92 ? 4.256 -3.889 -7.435 1.00 98.44 92 TYR A C 1
ATOM 657 O O . TYR A 1 92 ? 3.921 -3.909 -8.616 1.00 98.44 92 TYR A O 1
ATOM 665 N N . VAL A 1 93 ? 4.613 -5.000 -6.784 1.00 98.62 93 VAL A N 1
ATOM 666 C CA . VAL A 1 93 ? 4.577 -6.339 -7.394 1.00 98.62 93 VAL A CA 1
ATOM 667 C C . VAL A 1 93 ? 3.169 -6.677 -7.891 1.00 98.62 93 VAL A C 1
ATOM 669 O O . VAL A 1 93 ? 3.024 -7.130 -9.021 1.00 98.62 93 VAL A O 1
ATOM 672 N N . LEU A 1 94 ? 2.119 -6.417 -7.101 1.00 98.25 94 LEU A N 1
ATOM 673 C CA . LEU A 1 94 ? 0.734 -6.655 -7.534 1.00 98.25 94 LEU A CA 1
ATOM 674 C C . LEU A 1 94 ? 0.329 -5.781 -8.728 1.00 98.25 94 LEU A C 1
ATOM 676 O O . LEU A 1 94 ? -0.399 -6.246 -9.603 1.00 98.25 94 LEU A O 1
ATOM 680 N N . ALA A 1 95 ? 0.793 -4.532 -8.776 1.00 98.12 95 ALA A N 1
ATOM 681 C CA . ALA A 1 95 ? 0.536 -3.638 -9.901 1.00 98.12 95 ALA A CA 1
ATOM 682 C C . ALA A 1 95 ? 1.259 -4.111 -11.176 1.00 98.12 95 ALA A C 1
ATOM 684 O O . ALA A 1 95 ? 0.641 -4.203 -12.237 1.00 98.12 95 ALA A O 1
ATOM 685 N N . LEU A 1 96 ? 2.534 -4.506 -11.066 1.00 98.50 96 LEU A N 1
ATOM 686 C CA . LEU A 1 96 ? 3.303 -5.082 -12.174 1.00 98.50 96 LEU A CA 1
ATOM 687 C C . LEU A 1 96 ? 2.675 -6.371 -12.708 1.00 98.50 96 LEU A C 1
ATOM 689 O O . LEU A 1 96 ? 2.655 -6.570 -13.918 1.00 98.50 96 LEU A O 1
ATOM 693 N N . GLU A 1 97 ? 2.128 -7.228 -11.841 1.00 98.19 97 GLU A N 1
ATOM 694 C CA . GLU A 1 97 ? 1.490 -8.486 -12.255 1.00 98.19 97 GLU A CA 1
ATOM 695 C C . GLU A 1 97 ? 0.335 -8.257 -13.236 1.00 98.19 97 GLU A C 1
ATOM 697 O O . GLU A 1 97 ? 0.123 -9.080 -14.123 1.00 98.19 97 GLU A O 1
ATOM 702 N N . ARG A 1 98 ? -0.379 -7.127 -13.135 1.00 96.69 98 ARG A N 1
ATOM 703 C CA . ARG A 1 98 ? -1.440 -6.771 -14.091 1.00 96.69 98 ARG A CA 1
ATOM 704 C C . ARG A 1 98 ? -0.883 -6.459 -15.478 1.00 96.69 98 ARG A C 1
ATOM 706 O O . ARG A 1 98 ? -1.504 -6.821 -16.471 1.00 96.69 98 ARG A O 1
ATOM 713 N N . VAL A 1 99 ? 0.276 -5.804 -15.545 1.00 97.94 99 VAL A N 1
ATOM 714 C CA . VAL A 1 99 ? 0.947 -5.485 -16.814 1.00 97.94 99 VAL A CA 1
ATOM 715 C C . VAL A 1 99 ? 1.611 -6.735 -17.398 1.00 97.94 99 VAL A C 1
ATOM 717 O O . VAL A 1 99 ? 1.501 -6.987 -18.597 1.00 97.94 99 VAL A O 1
ATOM 720 N N . ALA A 1 100 ? 2.245 -7.553 -16.556 1.00 98.31 100 ALA A N 1
ATOM 721 C CA . ALA A 1 100 ? 2.880 -8.803 -16.964 1.00 98.31 100 ALA A CA 1
ATOM 722 C C . ALA A 1 100 ? 1.863 -9.825 -17.494 1.00 98.31 100 ALA A C 1
ATOM 724 O O . ALA A 1 100 ? 2.141 -10.502 -18.474 1.00 98.31 100 ALA A O 1
ATOM 725 N N . ALA A 1 101 ? 0.653 -9.887 -16.922 1.00 97.88 101 ALA A N 1
ATOM 726 C CA . ALA A 1 101 ? -0.404 -10.799 -17.374 1.00 97.88 101 ALA A CA 1
ATOM 727 C C . ALA A 1 101 ? -0.808 -10.618 -18.851 1.00 97.88 101 ALA A C 1
ATOM 729 O O . ALA A 1 101 ? -1.386 -11.528 -19.439 1.00 97.88 101 ALA A O 1
ATOM 730 N N . VAL A 1 102 ? -0.516 -9.456 -19.442 1.00 97.25 102 VAL A N 1
ATOM 731 C CA . VAL A 1 102 ? -0.784 -9.137 -20.855 1.00 97.25 102 VAL A CA 1
ATOM 732 C C . VAL A 1 102 ? 0.496 -8.869 -21.655 1.00 97.25 102 VAL A C 1
ATOM 734 O O . VAL A 1 102 ? 0.433 -8.332 -22.759 1.00 97.25 102 VAL A O 1
ATOM 737 N N . THR A 1 103 ? 1.661 -9.213 -21.103 1.00 98.00 103 THR A N 1
ATOM 738 C CA . THR A 1 103 ? 2.965 -9.043 -21.751 1.00 98.00 103 THR A CA 1
ATOM 739 C C . THR A 1 103 ? 3.621 -10.406 -21.923 1.00 98.00 103 THR A C 1
ATOM 741 O O . THR A 1 103 ? 3.985 -11.057 -20.948 1.00 98.00 103 THR A O 1
ATOM 744 N N . GLU A 1 104 ? 3.773 -10.849 -23.168 1.00 97.00 104 GLU A N 1
ATOM 745 C CA . GLU A 1 104 ? 4.434 -12.119 -23.471 1.00 97.00 104 GLU A CA 1
ATOM 746 C C . GLU A 1 104 ? 5.887 -12.119 -22.971 1.00 97.00 104 GLU A C 1
ATOM 748 O O . GLU A 1 104 ? 6.606 -11.132 -23.121 1.00 97.00 104 GLU A O 1
ATOM 753 N N . GLY A 1 105 ? 6.302 -13.220 -22.341 1.00 97.00 105 GLY A N 1
ATOM 754 C CA . GLY A 1 105 ? 7.647 -13.377 -21.782 1.00 97.00 105 GLY A CA 1
ATOM 755 C C . GLY A 1 105 ? 7.900 -12.636 -20.464 1.00 97.00 105 GLY A C 1
ATOM 756 O O . GLY A 1 105 ? 8.965 -12.817 -19.887 1.00 97.00 105 GLY A O 1
ATOM 757 N N . ALA A 1 106 ? 6.952 -11.843 -19.953 1.00 98.38 106 ALA A N 1
ATOM 758 C CA . ALA A 1 106 ? 7.136 -11.127 -18.693 1.00 98.38 106 ALA A CA 1
ATOM 759 C C . ALA A 1 106 ? 6.848 -12.002 -17.463 1.00 98.38 106 ALA A C 1
ATOM 761 O O . ALA A 1 106 ? 5.789 -12.622 -17.351 1.00 98.38 106 ALA A O 1
ATOM 762 N N . GLU A 1 107 ? 7.742 -11.958 -16.474 1.00 98.19 107 GLU A N 1
ATOM 763 C CA . GLU A 1 107 ? 7.535 -12.573 -15.158 1.00 98.19 107 GLU A CA 1
ATOM 764 C C . GLU A 1 107 ? 7.816 -11.565 -14.038 1.00 98.19 107 GLU A C 1
ATOM 766 O O . GLU A 1 107 ? 8.888 -10.975 -13.971 1.00 98.19 107 GLU A O 1
ATOM 771 N N . VAL A 1 108 ? 6.898 -11.386 -13.084 1.00 98.56 108 VAL A N 1
ATOM 772 C CA . VAL A 1 108 ? 7.161 -10.509 -11.930 1.00 98.56 108 VAL A CA 1
ATOM 773 C C . VAL A 1 108 ? 7.862 -11.278 -10.813 1.00 98.56 108 VAL A C 1
ATOM 775 O O . VAL A 1 108 ? 7.285 -12.164 -10.172 1.00 98.56 108 VAL A O 1
ATOM 778 N N . GLY A 1 109 ? 9.102 -10.884 -10.530 1.00 96.62 109 GLY A N 1
ATOM 779 C CA . GLY A 1 109 ? 9.913 -11.452 -9.464 1.00 96.62 109 GLY A CA 1
ATOM 780 C C . GLY A 1 109 ? 9.289 -11.248 -8.082 1.00 96.62 109 GLY A C 1
ATOM 781 O O . GLY A 1 109 ? 8.846 -10.163 -7.717 1.00 96.62 109 GLY A O 1
ATOM 782 N N . GLN A 1 110 ? 9.301 -12.305 -7.270 1.00 96.00 110 GLN A N 1
ATOM 783 C CA . GLN A 1 110 ? 8.787 -12.288 -5.890 1.00 96.00 110 GLN A CA 1
ATOM 784 C C . GLN A 1 110 ? 9.845 -11.878 -4.850 1.00 96.00 110 GLN A C 1
ATOM 786 O O . GLN A 1 110 ? 9.595 -11.891 -3.642 1.00 96.00 110 GLN A O 1
ATOM 791 N N . ARG A 1 111 ? 11.049 -11.560 -5.325 1.00 97.94 111 ARG A N 1
ATOM 792 C CA . ARG A 1 111 ? 12.157 -11.016 -4.550 1.00 97.94 111 ARG A CA 1
ATOM 793 C C . ARG A 1 111 ? 12.447 -9.623 -5.082 1.00 97.94 111 ARG A C 1
ATOM 795 O O . ARG A 1 111 ? 12.611 -9.466 -6.288 1.00 97.94 111 ARG A O 1
ATOM 802 N N . VAL A 1 112 ? 12.496 -8.647 -4.190 1.00 98.06 112 VAL A N 1
ATOM 803 C CA . VAL A 1 112 ? 12.726 -7.236 -4.520 1.00 98.06 112 VAL A CA 1
ATOM 804 C C . VAL A 1 112 ? 14.089 -6.800 -4.006 1.00 98.06 112 VAL A C 1
ATOM 806 O O . VAL A 1 112 ? 14.633 -7.419 -3.086 1.00 98.06 112 VAL A O 1
ATOM 809 N N . LEU A 1 113 ? 14.641 -5.745 -4.594 1.00 97.88 113 LEU A N 1
ATOM 810 C CA . LEU A 1 113 ? 15.898 -5.162 -4.152 1.00 97.88 113 LEU A CA 1
ATOM 811 C C . LEU A 1 113 ? 15.607 -3.988 -3.218 1.00 97.88 113 LEU A C 1
ATOM 813 O O . LEU A 1 113 ? 15.077 -2.972 -3.650 1.00 97.88 113 LEU A O 1
ATOM 817 N N . LEU A 1 114 ? 15.952 -4.122 -1.942 1.00 97.50 114 LEU A N 1
ATOM 818 C CA . LEU A 1 114 ? 15.920 -3.025 -0.982 1.00 97.50 114 LEU A CA 1
ATOM 819 C C . LEU A 1 114 ? 17.295 -2.357 -0.950 1.00 97.50 114 LEU A C 1
ATOM 821 O O . LEU A 1 114 ? 18.275 -2.996 -0.572 1.00 97.50 114 LEU A O 1
ATOM 825 N N . VAL A 1 115 ? 17.361 -1.083 -1.316 1.00 97.19 115 VAL A N 1
ATOM 826 C CA . VAL A 1 115 ? 18.572 -0.262 -1.309 1.00 97.19 115 VAL A CA 1
ATOM 827 C C . VAL A 1 115 ? 18.505 0.720 -0.146 1.00 97.19 115 VAL A C 1
ATOM 829 O O . VAL A 1 115 ? 17.537 1.466 0.008 1.00 97.19 115 VAL A O 1
ATOM 832 N N . CYS A 1 116 ? 19.548 0.729 0.676 1.00 96.50 116 CYS A N 1
ATOM 833 C CA . CYS A 1 116 ? 19.660 1.596 1.843 1.00 96.50 116 CYS A CA 1
ATOM 834 C C . CYS A 1 116 ? 21.078 2.171 1.970 1.00 96.50 116 CYS A C 1
ATOM 836 O O . CYS A 1 116 ? 22.021 1.583 1.435 1.00 96.50 116 CYS A O 1
ATOM 838 N N . PRO A 1 117 ? 21.266 3.276 2.709 1.00 96.62 117 PRO A N 1
ATOM 839 C CA . PRO A 1 117 ? 22.582 3.721 3.143 1.00 96.62 117 PRO A CA 1
ATOM 840 C C . PRO A 1 117 ? 23.332 2.622 3.907 1.00 96.62 117 PRO A C 1
ATOM 842 O O . PRO A 1 117 ? 22.756 1.942 4.759 1.00 96.62 117 PRO A O 1
ATOM 845 N N . LYS A 1 118 ? 24.617 2.445 3.606 1.00 96.12 118 LYS A N 1
ATOM 846 C CA . LYS A 1 118 ? 25.511 1.522 4.301 1.00 96.12 118 LYS A CA 1
ATOM 847 C C . LYS A 1 118 ? 26.041 2.173 5.574 1.00 96.12 118 LYS A C 1
ATOM 849 O O . LYS A 1 118 ? 26.694 3.217 5.503 1.00 96.12 118 LYS A O 1
ATOM 854 N N . ASP A 1 119 ? 25.827 1.519 6.709 1.00 92.69 119 ASP A N 1
ATOM 855 C CA . ASP A 1 119 ? 26.263 1.967 8.030 1.00 92.69 119 ASP A CA 1
ATOM 856 C C . ASP A 1 119 ? 25.850 3.433 8.272 1.00 92.69 119 ASP A C 1
ATOM 858 O O . ASP A 1 119 ? 24.682 3.785 8.129 1.00 92.69 119 ASP A O 1
ATOM 862 N N . PHE A 1 120 ? 26.801 4.311 8.592 1.00 90.81 120 PHE A N 1
ATOM 863 C CA . PHE A 1 120 ? 26.571 5.749 8.779 1.00 90.81 120 PHE A CA 1
ATOM 864 C C . PHE A 1 120 ? 27.025 6.588 7.572 1.00 90.81 120 PHE A C 1
ATOM 866 O O . PHE A 1 120 ? 27.324 7.772 7.713 1.00 90.81 120 PHE A O 1
ATOM 873 N N . SER A 1 121 ? 27.129 5.976 6.389 1.00 91.69 121 SER A N 1
ATOM 874 C CA . SER A 1 121 ? 27.575 6.632 5.155 1.00 91.69 121 SER A CA 1
ATOM 875 C C . SER A 1 121 ? 26.415 6.894 4.195 1.00 91.69 121 SER A C 1
ATOM 877 O O . SER A 1 121 ? 25.333 6.338 4.340 1.00 91.69 121 SER A O 1
ATOM 879 N N . ASN A 1 122 ? 26.652 7.707 3.167 1.00 89.25 122 ASN A N 1
ATOM 880 C CA . ASN A 1 122 ? 25.741 7.890 2.034 1.00 89.25 122 ASN A CA 1
ATOM 881 C C . ASN A 1 122 ? 25.994 6.888 0.889 1.00 89.25 122 ASN A C 1
ATOM 883 O O . ASN A 1 122 ? 25.466 7.069 -0.207 1.00 89.25 122 ASN A O 1
ATOM 887 N N . LEU A 1 123 ? 26.813 5.854 1.111 1.00 96.12 123 LEU A N 1
ATOM 888 C CA . LEU A 1 123 ? 27.051 4.815 0.114 1.00 96.12 123 LEU A CA 1
ATOM 889 C C . LEU A 1 123 ? 25.866 3.845 0.088 1.00 96.12 123 LEU A C 1
ATOM 891 O O . LEU A 1 123 ? 25.432 3.409 1.154 1.00 96.12 123 LEU A O 1
ATOM 895 N N . PRO A 1 124 ? 25.350 3.464 -1.090 1.00 95.31 124 PRO A N 1
ATOM 896 C CA . PRO A 1 124 ? 24.277 2.490 -1.164 1.00 95.31 124 PRO A CA 1
ATOM 897 C C . PRO A 1 124 ? 24.802 1.086 -0.848 1.00 95.31 124 PRO A C 1
ATOM 899 O O . PRO A 1 124 ? 25.876 0.678 -1.288 1.00 95.31 124 PRO A O 1
ATOM 902 N N . THR A 1 125 ? 24.000 0.315 -0.129 1.00 95.75 125 THR A N 1
ATOM 903 C CA . THR A 1 125 ? 24.083 -1.142 -0.076 1.00 95.75 125 THR A CA 1
ATOM 904 C C . THR A 1 125 ? 22.702 -1.717 -0.352 1.00 95.75 125 THR A C 1
ATOM 906 O O . THR A 1 125 ? 21.693 -1.028 -0.186 1.00 95.75 125 THR A O 1
ATOM 909 N N . ALA A 1 126 ? 22.643 -2.954 -0.833 1.00 93.69 126 ALA A N 1
ATOM 910 C CA . ALA A 1 126 ? 21.402 -3.567 -1.276 1.00 93.69 126 ALA A CA 1
ATOM 911 C C . ALA A 1 126 ? 21.199 -4.945 -0.647 1.00 93.69 126 ALA A C 1
ATOM 913 O O . ALA A 1 126 ? 22.148 -5.701 -0.449 1.00 93.69 126 ALA A O 1
ATOM 914 N N . SER A 1 127 ? 19.944 -5.272 -0.357 1.00 93.88 127 SER A N 1
ATOM 915 C CA . SER A 1 127 ? 19.528 -6.560 0.184 1.00 93.88 127 SER A CA 1
ATOM 916 C C . SER A 1 127 ? 18.324 -7.092 -0.581 1.00 93.88 127 SER A C 1
ATOM 918 O O . SER A 1 127 ? 17.435 -6.340 -0.979 1.00 93.88 127 SER A O 1
ATOM 920 N N . VAL A 1 128 ? 18.297 -8.405 -0.801 1.00 96.25 128 VAL A N 1
ATOM 921 C CA . VAL A 1 128 ? 17.194 -9.075 -1.492 1.00 96.25 128 VAL A CA 1
ATOM 922 C C . VAL A 1 128 ? 16.129 -9.462 -0.473 1.00 96.25 128 VAL A C 1
ATOM 924 O O . VAL A 1 128 ? 16.399 -10.222 0.457 1.00 96.25 128 VAL A O 1
ATOM 927 N N . VAL A 1 129 ? 14.903 -8.985 -0.671 1.00 96.88 129 VAL A N 1
ATOM 928 C CA . VAL A 1 129 ? 13.778 -9.218 0.242 1.00 96.88 129 VAL A CA 1
ATOM 929 C C . VAL A 1 129 ? 12.708 -10.056 -0.452 1.00 96.88 129 VAL A C 1
ATOM 931 O O . VAL A 1 129 ? 12.200 -9.685 -1.507 1.00 96.88 129 VAL A O 1
ATOM 934 N N . ASP A 1 130 ? 12.349 -11.199 0.137 1.00 97.56 130 ASP A N 1
ATOM 935 C CA . ASP A 1 130 ? 11.221 -12.020 -0.321 1.00 97.56 130 ASP A CA 1
ATOM 936 C C . ASP A 1 130 ? 9.899 -11.395 0.142 1.00 97.56 130 ASP A C 1
ATOM 938 O O . ASP A 1 130 ? 9.682 -11.199 1.340 1.00 97.56 130 ASP A O 1
ATOM 942 N N . VAL A 1 131 ? 9.013 -11.090 -0.809 1.00 98.19 131 VAL A N 1
ATOM 943 C CA . VAL A 1 131 ? 7.738 -10.408 -0.542 1.00 98.19 131 VAL A CA 1
ATOM 944 C C . VAL A 1 131 ? 6.517 -11.308 -0.725 1.00 98.19 131 VAL A C 1
ATOM 946 O O . VAL A 1 131 ? 5.389 -10.818 -0.667 1.00 98.19 131 VAL A O 1
ATOM 949 N N . ARG A 1 132 ? 6.681 -12.629 -0.905 1.00 98.12 132 ARG A N 1
ATOM 950 C CA . ARG A 1 132 ? 5.553 -13.554 -1.162 1.00 98.12 132 ARG A CA 1
ATOM 951 C C . ARG A 1 132 ? 4.475 -13.482 -0.085 1.00 98.12 132 ARG A C 1
ATOM 953 O O . ARG A 1 132 ? 3.284 -13.451 -0.401 1.00 98.12 132 ARG A O 1
ATOM 960 N N . LYS A 1 133 ? 4.884 -13.428 1.189 1.00 97.62 133 LYS A N 1
ATOM 961 C CA . LYS A 1 133 ? 3.962 -13.333 2.332 1.00 97.62 133 LYS A CA 1
ATOM 962 C C . LYS 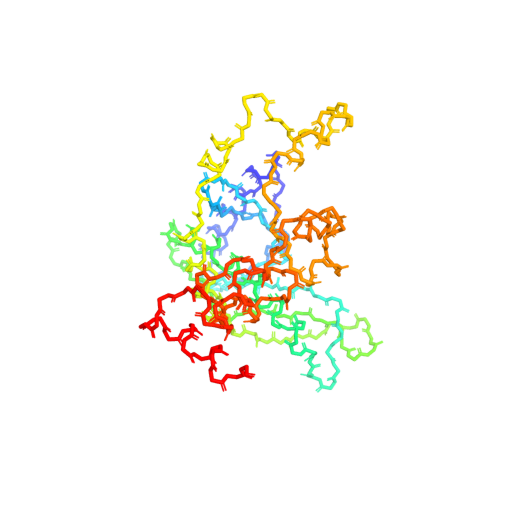A 1 133 ? 3.190 -12.013 2.303 1.00 97.62 133 LYS A C 1
ATOM 964 O O . LYS A 1 133 ? 1.968 -12.019 2.421 1.00 97.62 133 LYS A O 1
ATOM 969 N N . GLN A 1 134 ? 3.893 -10.896 2.135 1.00 97.75 134 GLN A N 1
ATOM 970 C CA . GLN A 1 134 ? 3.320 -9.552 2.101 1.00 97.75 134 GLN A CA 1
ATOM 971 C C . GLN A 1 134 ? 2.359 -9.422 0.923 1.00 97.75 134 GLN A C 1
ATOM 973 O O . GLN A 1 134 ? 1.211 -9.050 1.125 1.00 97.75 134 GLN A O 1
ATOM 978 N N . ARG A 1 135 ? 2.771 -9.853 -0.271 1.00 97.44 135 ARG A N 1
ATOM 979 C CA . ARG A 1 135 ? 1.932 -9.905 -1.471 1.00 97.44 135 ARG A CA 1
ATOM 980 C C . ARG A 1 135 ? 0.647 -10.695 -1.247 1.00 97.44 135 ARG A C 1
ATOM 982 O O . ARG A 1 135 ? -0.425 -10.209 -1.597 1.00 97.44 135 ARG A O 1
ATOM 989 N N . ALA A 1 136 ? 0.728 -11.897 -0.672 1.00 97.38 136 ALA A N 1
ATOM 990 C CA . ALA A 1 136 ? -0.455 -12.719 -0.410 1.00 97.38 136 ALA A CA 1
ATOM 991 C C . ALA A 1 136 ? -1.441 -12.025 0.547 1.00 97.38 136 ALA A C 1
ATOM 993 O O . ALA A 1 136 ? -2.649 -12.030 0.304 1.00 97.38 136 ALA A O 1
ATOM 994 N N . VAL A 1 137 ? -0.927 -11.388 1.605 1.00 96.12 137 VAL A N 1
ATOM 995 C CA . VAL A 1 137 ? -1.738 -10.618 2.560 1.00 96.12 137 VAL A CA 1
ATOM 996 C C . VAL A 1 137 ? -2.366 -9.397 1.888 1.00 96.12 137 VAL A C 1
ATOM 998 O O . VAL A 1 137 ? -3.582 -9.233 1.972 1.00 96.12 137 VAL A O 1
ATOM 1001 N N . THR A 1 138 ? -1.569 -8.588 1.187 1.00 94.94 138 THR A N 1
ATOM 1002 C CA . THR A 1 138 ? -2.027 -7.377 0.495 1.00 94.94 138 THR A CA 1
ATOM 1003 C C . THR A 1 138 ? -3.094 -7.714 -0.538 1.00 94.94 138 THR A C 1
ATOM 1005 O O . THR A 1 138 ? -4.158 -7.104 -0.537 1.00 94.94 138 THR A O 1
ATOM 1008 N N . ARG A 1 139 ? -2.886 -8.751 -1.358 1.00 95.44 139 ARG A N 1
ATOM 1009 C CA . ARG A 1 139 ? -3.890 -9.214 -2.324 1.00 95.44 139 ARG A CA 1
ATOM 1010 C C . ARG A 1 139 ? -5.207 -9.562 -1.642 1.00 95.44 139 ARG A C 1
ATOM 1012 O O . ARG A 1 139 ? -6.255 -9.088 -2.064 1.00 95.44 139 ARG A O 1
ATOM 1019 N N . ARG A 1 140 ? -5.160 -10.370 -0.577 1.00 95.19 140 ARG A N 1
ATOM 1020 C CA . ARG A 1 140 ? -6.361 -10.756 0.177 1.00 95.19 140 ARG A CA 1
ATOM 1021 C C . ARG A 1 140 ? -7.081 -9.536 0.750 1.00 95.19 140 ARG A C 1
ATOM 1023 O O . ARG A 1 140 ? -8.308 -9.519 0.757 1.00 95.19 140 ARG A O 1
ATOM 1030 N N . GLN A 1 141 ? -6.343 -8.544 1.243 1.00 92.62 141 GLN A N 1
ATOM 1031 C CA . GLN A 1 141 ? -6.926 -7.302 1.749 1.00 92.62 141 GLN A CA 1
ATOM 1032 C C . GLN A 1 141 ? -7.616 -6.522 0.632 1.00 92.62 141 GLN A C 1
ATOM 1034 O O . GLN A 1 141 ? -8.792 -6.217 0.782 1.00 92.62 141 GLN A O 1
ATOM 1039 N N . LEU A 1 142 ? -6.940 -6.303 -0.500 1.00 92.44 142 LEU A N 1
ATOM 1040 C CA . LEU A 1 142 ? -7.504 -5.599 -1.657 1.00 92.44 142 LEU A CA 1
ATOM 1041 C C . LEU A 1 142 ? -8.805 -6.246 -2.149 1.00 92.44 142 LEU A C 1
ATOM 1043 O O . LEU A 1 142 ? -9.783 -5.545 -2.369 1.00 92.44 142 LEU A O 1
ATOM 1047 N N . THR A 1 143 ? -8.864 -7.582 -2.226 1.00 90.81 143 THR A N 1
ATOM 1048 C CA . THR A 1 143 ? -10.081 -8.309 -2.652 1.00 90.81 143 THR A CA 1
ATOM 1049 C C . THR A 1 143 ? -11.265 -8.204 -1.686 1.00 90.81 143 THR A C 1
ATOM 1051 O O . THR A 1 143 ? -12.362 -8.635 -2.020 1.00 90.81 143 THR A O 1
ATOM 1054 N N . ARG A 1 144 ? -11.044 -7.707 -0.466 1.00 91.62 144 ARG A N 1
ATOM 1055 C CA . ARG A 1 144 ? -12.056 -7.606 0.596 1.00 91.62 144 ARG A CA 1
ATOM 1056 C C . ARG A 1 144 ? -12.407 -6.165 0.937 1.00 91.62 144 ARG A C 1
ATOM 1058 O O . ARG A 1 144 ? -13.179 -5.953 1.869 1.00 91.62 144 ARG A O 1
ATOM 1065 N N . LEU A 1 145 ? -11.797 -5.195 0.260 1.00 91.69 145 LEU A N 1
ATOM 1066 C CA . LEU A 1 145 ? -12.140 -3.803 0.478 1.00 91.69 145 LEU A CA 1
ATOM 1067 C C . LEU A 1 145 ? -13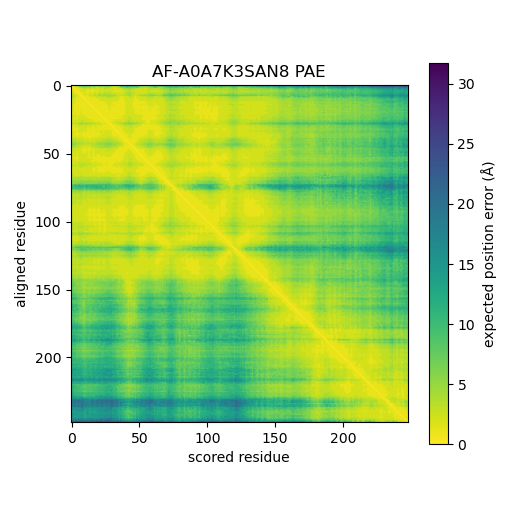.573 -3.566 0.012 1.00 91.69 145 LEU A C 1
ATOM 1069 O O . LEU A 1 145 ? -13.953 -3.974 -1.085 1.00 91.69 145 LEU A O 1
ATOM 1073 N N . THR A 1 146 ? -14.346 -2.895 0.858 1.00 88.69 146 THR A N 1
ATOM 1074 C CA . THR A 1 146 ? -15.616 -2.290 0.463 1.00 88.69 146 THR A CA 1
ATOM 1075 C C . THR A 1 146 ? -15.347 -1.316 -0.676 1.00 88.69 146 THR A C 1
ATOM 1077 O O . THR A 1 146 ? -14.365 -0.572 -0.611 1.00 88.69 146 THR A O 1
ATOM 1080 N N . ARG A 1 147 ? -16.177 -1.343 -1.724 1.00 90.31 147 ARG A N 1
ATOM 1081 C CA . ARG A 1 147 ? -15.990 -0.461 -2.878 1.00 90.31 147 ARG A CA 1
ATOM 1082 C C . ARG A 1 147 ? -16.144 0.995 -2.441 1.00 90.31 147 ARG A C 1
ATOM 1084 O O . ARG A 1 147 ? -16.922 1.294 -1.535 1.00 90.31 147 ARG A O 1
ATOM 1091 N N . ILE A 1 148 ? -15.400 1.898 -3.071 1.00 89.38 148 ILE A N 1
ATOM 1092 C CA . ILE A 1 148 ? -15.425 3.325 -2.725 1.00 89.38 148 ILE A CA 1
ATOM 1093 C C . ILE A 1 148 ? -16.821 3.907 -2.938 1.00 89.38 148 ILE A C 1
ATOM 1095 O O . ILE A 1 148 ? -17.278 4.692 -2.120 1.00 89.38 148 ILE A O 1
ATOM 1099 N N . GLU A 1 149 ? -17.528 3.475 -3.975 1.00 88.75 149 GLU A N 1
ATOM 1100 C CA . GLU A 1 149 ? -18.919 3.844 -4.238 1.00 88.75 149 GLU A CA 1
ATOM 1101 C C . GLU A 1 149 ? -19.884 3.397 -3.133 1.00 88.75 149 GLU A C 1
ATOM 1103 O O . GLU A 1 149 ? -20.776 4.162 -2.780 1.00 88.75 149 GLU A O 1
ATOM 1108 N N . ASP A 1 150 ? -19.684 2.220 -2.531 1.00 91.19 150 ASP A N 1
ATOM 1109 C CA . ASP A 1 150 ? -20.514 1.754 -1.413 1.00 91.19 150 ASP A CA 1
ATOM 1110 C C . ASP A 1 150 ? -20.244 2.598 -0.157 1.00 91.19 150 ASP A C 1
ATOM 1112 O O . ASP A 1 150 ? -21.160 2.919 0.598 1.00 91.19 150 ASP A O 1
ATOM 1116 N N . ILE A 1 151 ? -18.980 2.990 0.057 1.00 88.50 151 ILE A N 1
ATOM 1117 C CA . ILE A 1 151 ? -18.593 3.911 1.135 1.00 88.50 151 ILE A CA 1
ATOM 1118 C C . ILE A 1 151 ? -19.216 5.291 0.892 1.00 88.50 151 ILE A C 1
ATOM 1120 O O . ILE A 1 151 ? -19.806 5.865 1.805 1.00 88.50 151 ILE A O 1
ATOM 1124 N N . ALA A 1 152 ? -19.117 5.809 -0.334 1.00 89.06 152 ALA A N 1
ATOM 1125 C CA . ALA A 1 152 ? -19.643 7.115 -0.715 1.00 89.06 152 ALA A CA 1
ATOM 1126 C C . ALA A 1 152 ? -21.175 7.170 -0.626 1.00 89.06 152 ALA A C 1
ATOM 1128 O O . ALA A 1 152 ? -21.716 8.176 -0.180 1.00 89.06 152 ALA A O 1
ATOM 1129 N N . ALA A 1 153 ? -21.874 6.082 -0.965 1.00 91.06 153 ALA A N 1
ATOM 1130 C CA . ALA A 1 153 ? -23.327 5.976 -0.829 1.00 91.06 153 ALA A CA 1
ATOM 1131 C C . ALA A 1 153 ? -23.810 6.044 0.633 1.00 91.06 153 ALA A C 1
ATOM 1133 O O . ALA A 1 153 ? -24.980 6.329 0.881 1.00 91.06 153 ALA A O 1
ATOM 1134 N N . GLY A 1 154 ? -22.926 5.780 1.601 1.00 91.12 154 GLY A N 1
ATOM 1135 C CA . GLY A 1 154 ? -23.208 5.946 3.027 1.00 91.12 154 GLY A CA 1
ATOM 1136 C C . GLY A 1 154 ? -23.070 7.383 3.538 1.00 91.12 154 GLY A C 1
ATOM 1137 O O . GLY A 1 154 ? -23.389 7.635 4.700 1.00 91.12 154 GLY A O 1
ATOM 1138 N N . LEU A 1 155 ? -22.579 8.314 2.714 1.00 92.38 155 LEU A N 1
ATOM 1139 C CA . LEU A 1 155 ? -22.384 9.712 3.093 1.00 92.38 155 LEU A CA 1
ATOM 1140 C C . LEU A 1 155 ? -23.609 10.566 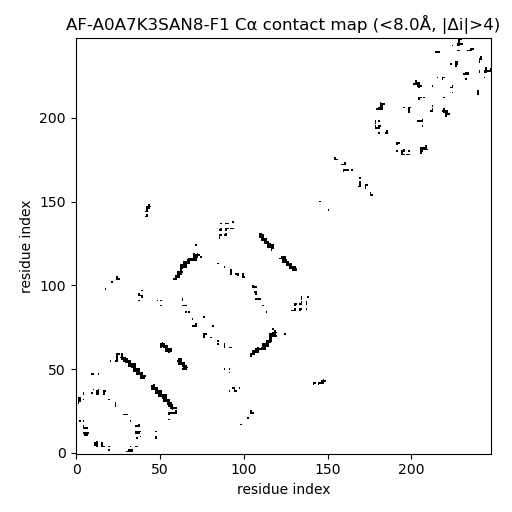2.733 1.00 92.38 155 LEU A C 1
ATOM 1142 O O . LEU A 1 155 ? -24.346 10.227 1.804 1.00 92.38 155 LEU A O 1
ATOM 1146 N N . PRO A 1 156 ? -23.834 11.690 3.441 1.00 93.81 156 PRO A N 1
ATOM 1147 C CA . PRO A 1 156 ? -24.864 12.653 3.065 1.00 93.81 156 PRO A CA 1
ATOM 1148 C C . PRO A 1 156 ? -24.731 13.103 1.603 1.00 93.81 156 PRO A C 1
ATOM 1150 O O . PRO A 1 156 ? -23.618 13.281 1.097 1.00 93.81 156 PRO A O 1
ATOM 1153 N N . GLU A 1 157 ? -25.859 13.326 0.929 1.00 91.44 157 GLU A N 1
ATOM 1154 C CA . GLU A 1 157 ? -25.868 13.846 -0.441 1.00 91.44 157 GLU A CA 1
ATOM 1155 C C . GLU A 1 157 ? -25.107 15.180 -0.521 1.00 91.44 157 GLU A C 1
ATOM 1157 O O . GLU A 1 157 ? -25.257 16.045 0.341 1.00 91.44 157 GLU A O 1
ATOM 1162 N N . GLY A 1 158 ? -24.261 15.330 -1.543 1.00 90.00 158 GLY A N 1
ATOM 1163 C CA . GLY A 1 158 ? -23.419 16.515 -1.723 1.00 90.00 158 GLY A CA 1
ATOM 1164 C C . GLY A 1 158 ? -22.130 16.537 -0.894 1.00 90.00 158 GLY A C 1
ATOM 1165 O O . GLY A 1 158 ? -21.367 17.487 -1.027 1.00 90.00 158 GLY A O 1
ATOM 1166 N N . THR A 1 159 ? -21.841 15.509 -0.083 1.00 93.94 159 THR A N 1
ATOM 1167 C CA . THR A 1 159 ? -20.567 15.433 0.657 1.00 93.94 159 THR A CA 1
ATOM 1168 C C . THR 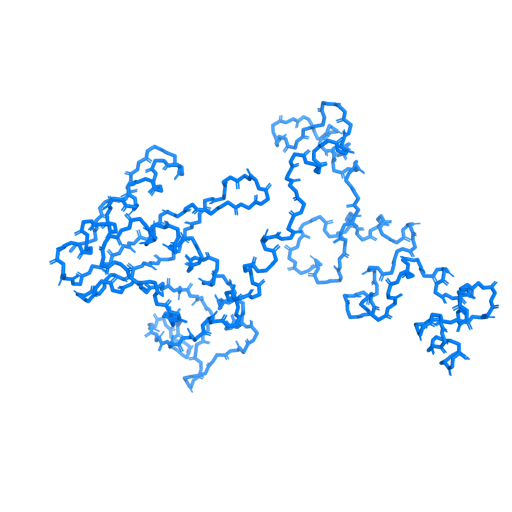A 1 159 ? -19.376 15.453 -0.304 1.00 93.94 159 THR A C 1
ATOM 1170 O O . THR A 1 159 ? -19.267 14.604 -1.189 1.00 93.94 159 THR A O 1
ATOM 1173 N N . THR A 1 160 ? -18.450 16.387 -0.089 1.00 92.75 160 THR A N 1
ATOM 1174 C CA . THR A 1 160 ? -17.195 16.508 -0.838 1.00 92.75 160 THR A CA 1
ATOM 1175 C C . THR A 1 160 ? -16.009 16.640 0.113 1.00 92.75 160 THR A C 1
ATOM 1177 O O . THR A 1 160 ? -16.122 17.194 1.202 1.00 92.75 160 THR A O 1
ATOM 1180 N N . PHE A 1 161 ? -14.859 16.120 -0.313 1.00 91.81 161 PHE A N 1
ATOM 1181 C CA . PHE A 1 161 ? -13.573 16.273 0.376 1.00 91.81 161 PHE A CA 1
ATOM 1182 C C . PHE A 1 161 ? -12.598 17.122 -0.451 1.00 91.81 161 PHE A C 1
ATOM 1184 O O . PHE A 1 161 ? -11.384 16.993 -0.300 1.00 91.81 161 PHE A O 1
ATOM 1191 N N . ASP A 1 162 ? -13.118 17.944 -1.368 1.00 93.50 162 ASP A N 1
ATOM 1192 C CA . ASP A 1 162 ? -12.303 18.841 -2.183 1.00 93.50 162 ASP A CA 1
ATOM 1193 C C . ASP A 1 162 ? -11.640 19.903 -1.289 1.00 93.50 162 ASP A C 1
ATOM 1195 O O . ASP A 1 162 ? -12.345 20.723 -0.695 1.00 93.50 162 ASP A O 1
ATOM 1199 N N . PRO A 1 163 ? -10.297 19.937 -1.190 1.00 90.69 163 PRO A N 1
ATOM 1200 C CA . PRO A 1 163 ? -9.596 20.915 -0.363 1.00 90.69 163 PRO A CA 1
ATOM 1201 C C . PRO A 1 163 ? -9.813 22.373 -0.805 1.00 90.69 163 PRO A C 1
ATOM 1203 O O . PRO A 1 163 ? -9.412 23.279 -0.078 1.00 90.69 163 PRO A O 1
ATOM 1206 N N . ALA A 1 164 ? -10.410 22.620 -1.978 1.00 94.88 164 ALA A N 1
ATOM 1207 C CA . ALA A 1 164 ? -10.810 23.952 -2.424 1.00 94.88 164 ALA A CA 1
ATOM 1208 C C . ALA A 1 164 ? -12.118 24.460 -1.782 1.00 94.88 164 ALA A C 1
ATOM 1210 O O . ALA A 1 164 ? -12.404 25.657 -1.873 1.00 94.88 164 ALA A O 1
ATOM 1211 N N . CYS A 1 165 ? -12.908 23.589 -1.143 1.00 94.38 165 CYS A N 1
ATOM 1212 C CA . CYS A 1 165 ? -14.130 23.985 -0.444 1.00 94.38 165 CYS A CA 1
ATOM 1213 C C . CYS A 1 165 ? -13.835 24.794 0.836 1.00 94.38 165 CYS A C 1
ATOM 1215 O O . CYS A 1 165 ? -12.747 24.691 1.414 1.00 94.38 165 CYS A O 1
ATOM 1217 N N . PRO A 1 166 ? -14.804 25.593 1.325 1.00 95.69 166 PRO A N 1
ATOM 1218 C CA . PRO A 1 166 ? -14.701 26.254 2.622 1.00 95.69 166 PRO A CA 1
ATOM 1219 C C . PRO A 1 166 ? -14.431 25.258 3.756 1.00 95.69 166 PRO A C 1
ATOM 1221 O O . PRO A 1 166 ? -14.964 24.149 3.770 1.00 95.69 166 PRO A O 1
ATOM 1224 N N . SER A 1 167 ? -13.653 25.678 4.756 1.00 93.81 167 SER A N 1
ATOM 1225 C CA . SER A 1 167 ? -13.265 24.812 5.878 1.00 93.81 167 SER A CA 1
ATOM 1226 C C . SER A 1 167 ? -14.459 24.223 6.632 1.00 93.81 167 SER A C 1
ATOM 1228 O O . SER A 1 167 ? -14.408 23.067 7.025 1.00 93.81 167 SER A O 1
ATOM 1230 N N . GLU A 1 168 ? -15.547 24.982 6.791 1.00 93.69 168 GLU A N 1
ATOM 1231 C CA . GLU A 1 168 ? -16.762 24.510 7.472 1.00 93.69 168 GLU A CA 1
ATOM 1232 C C . GLU A 1 168 ? -17.427 23.331 6.739 1.00 93.69 168 GLU A C 1
ATOM 1234 O O . GLU A 1 168 ? -17.951 22.416 7.373 1.00 93.69 168 GLU A O 1
ATOM 1239 N N . GLU A 1 169 ? -17.374 23.325 5.405 1.00 93.75 169 GLU A N 1
ATOM 1240 C CA . GLU A 1 169 ? -17.907 22.239 4.579 1.00 93.75 169 GLU A CA 1
ATOM 1241 C C . GLU A 1 169 ? -17.027 20.987 4.689 1.00 93.75 169 GLU A C 1
ATOM 1243 O O . GLU A 1 169 ? -17.537 19.879 4.864 1.00 93.75 169 GLU A O 1
ATOM 1248 N N . LEU A 1 170 ? -15.703 21.168 4.682 1.00 93.44 170 LEU A N 1
ATOM 1249 C CA . LEU A 1 170 ? -14.743 20.085 4.903 1.00 93.44 170 LEU A CA 1
ATOM 1250 C C . LEU A 1 170 ? -14.862 19.482 6.308 1.00 93.44 170 LEU A C 1
ATOM 1252 O O . LEU A 1 170 ? -14.829 18.260 6.454 1.00 93.44 170 LEU A O 1
ATOM 1256 N N . ASP A 1 171 ? -15.050 20.312 7.334 1.00 91.75 171 ASP A N 1
ATOM 1257 C CA . ASP A 1 171 ? -15.260 19.858 8.709 1.00 91.75 171 ASP A CA 1
ATOM 1258 C C . ASP A 1 171 ? -16.543 19.023 8.825 1.00 91.75 171 ASP A C 1
ATOM 1260 O O . ASP A 1 171 ? -16.539 17.959 9.454 1.00 91.75 171 ASP A O 1
ATOM 1264 N N . ALA A 1 172 ? -17.628 19.457 8.175 1.00 92.81 172 ALA A N 1
ATOM 1265 C CA . ALA A 1 172 ? -18.876 18.701 8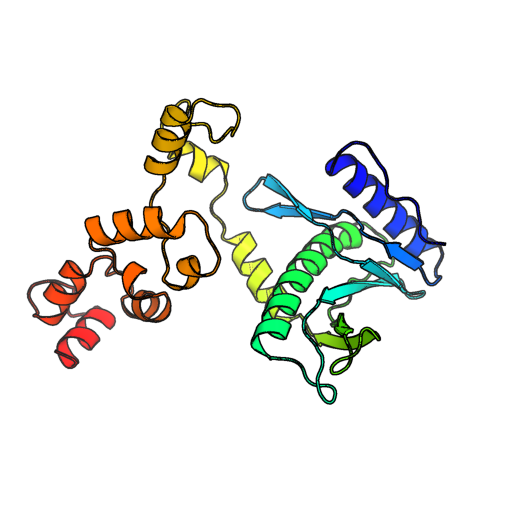.113 1.00 92.81 172 ALA A CA 1
ATOM 1266 C C . ALA A 1 172 ? -18.700 17.360 7.376 1.00 92.81 172 ALA A C 1
ATOM 1268 O O . ALA A 1 172 ? -19.168 16.326 7.864 1.00 92.81 172 ALA A O 1
ATOM 1269 N N . ALA A 1 173 ? -17.980 17.352 6.251 1.00 93.62 173 ALA A N 1
ATOM 1270 C CA . ALA A 1 173 ? -17.678 16.140 5.494 1.00 93.62 173 ALA A CA 1
ATOM 1271 C C . ALA A 1 173 ? -16.853 15.137 6.316 1.00 93.62 173 ALA A C 1
ATOM 1273 O O . ALA A 1 173 ? -17.201 13.958 6.392 1.00 93.62 173 ALA A O 1
ATOM 1274 N N . VAL A 1 174 ? -15.795 15.594 6.997 1.00 91.56 174 VAL A N 1
ATOM 1275 C CA . VAL A 1 174 ? -14.974 14.750 7.884 1.00 91.56 174 VAL A CA 1
ATOM 1276 C C . VAL A 1 174 ? -15.803 14.217 9.054 1.00 91.56 174 VAL A C 1
ATOM 1278 O O . VAL A 1 174 ? -15.718 13.031 9.378 1.00 91.56 174 VAL A O 1
ATOM 1281 N N . ALA A 1 175 ? -16.655 15.051 9.658 1.00 89.19 175 ALA A N 1
ATOM 1282 C CA . ALA A 1 175 ? -17.510 14.646 10.770 1.00 89.19 175 ALA A CA 1
ATOM 1283 C C . ALA A 1 175 ? -18.542 13.570 10.383 1.00 89.19 175 ALA A C 1
ATOM 1285 O O . ALA A 1 175 ? -18.903 12.747 11.236 1.00 89.19 175 ALA A O 1
ATOM 1286 N N . ALA A 1 176 ? -18.982 13.536 9.119 1.00 90.62 176 ALA A N 1
ATOM 1287 C CA . ALA A 1 176 ? -19.916 12.540 8.594 1.00 90.62 176 ALA A CA 1
ATOM 1288 C C . ALA A 1 176 ? -19.311 11.126 8.485 1.00 90.62 176 ALA A C 1
ATOM 1290 O O . ALA A 1 176 ? -20.049 10.141 8.457 1.00 90.62 176 ALA A O 1
ATOM 1291 N N . VAL A 1 177 ? -17.979 10.993 8.484 1.00 88.69 177 VAL A N 1
ATOM 1292 C CA . VAL A 1 177 ? -17.304 9.691 8.379 1.00 88.69 177 VAL A CA 1
ATOM 1293 C C . VAL A 1 177 ? -17.186 9.019 9.761 1.00 88.69 177 VAL A C 1
ATOM 1295 O O . VAL A 1 177 ? -16.814 9.669 10.749 1.00 88.69 177 VAL A O 1
ATOM 1298 N N . PRO A 1 178 ? -17.481 7.710 9.891 1.00 84.81 178 PRO A N 1
ATOM 1299 C CA . PRO A 1 178 ? -17.220 6.967 11.124 1.00 84.81 178 PRO A CA 1
ATOM 1300 C C . PRO A 1 178 ? -15.725 6.964 11.492 1.00 84.81 178 PRO A C 1
ATOM 1302 O O . PRO A 1 178 ? -14.875 6.783 10.615 1.00 84.81 178 PRO A O 1
ATOM 1305 N N . PRO A 1 179 ? -15.360 7.126 12.777 1.00 86.69 179 PRO A N 1
ATOM 1306 C CA . PRO A 1 179 ? -13.960 7.165 13.169 1.00 86.69 179 PRO A CA 1
ATOM 1307 C C . PRO A 1 179 ? -13.340 5.766 13.076 1.00 86.69 179 PRO A C 1
ATOM 1309 O O . PRO A 1 179 ? -13.745 4.836 13.765 1.00 86.69 179 PRO A O 1
ATOM 1312 N N . ALA A 1 180 ? -12.286 5.624 12.277 1.00 87.56 180 ALA A N 1
ATOM 1313 C CA . ALA A 1 180 ? -11.500 4.392 12.184 1.00 87.56 180 ALA A CA 1
ATOM 1314 C C . ALA A 1 180 ? -10.205 4.481 13.014 1.00 87.56 180 ALA A C 1
ATOM 1316 O O . ALA A 1 180 ? -9.123 4.116 12.548 1.00 87.56 180 ALA A O 1
ATOM 1317 N N . TYR A 1 181 ? -10.294 5.034 14.229 1.00 93.06 181 TYR A N 1
ATOM 1318 C CA . TYR A 1 181 ? -9.122 5.275 15.070 1.00 93.06 181 TYR A CA 1
ATOM 1319 C C . TYR A 1 181 ? -8.426 3.967 15.475 1.00 93.06 181 TYR A C 1
ATOM 1321 O O . TYR A 1 181 ? -9.060 2.960 15.777 1.00 93.06 181 TYR A O 1
ATOM 1329 N N . ALA A 1 182 ? -7.100 4.010 15.551 1.00 92.56 182 ALA A N 1
ATOM 1330 C CA . ALA A 1 182 ? -6.301 3.072 16.324 1.00 92.56 182 ALA A CA 1
ATOM 1331 C C . ALA A 1 182 ? -5.132 3.841 16.969 1.00 92.56 182 ALA A C 1
ATOM 1333 O O . ALA A 1 182 ? -4.732 4.878 16.435 1.00 92.56 182 ALA A O 1
ATOM 1334 N N . PRO A 1 183 ? -4.554 3.383 18.093 1.00 92.62 183 PRO A N 1
ATOM 1335 C CA . PRO A 1 183 ? -3.472 4.091 18.778 1.00 92.62 183 PRO A CA 1
ATOM 1336 C C . PRO A 1 183 ? -2.274 4.430 17.885 1.00 92.62 183 PRO A C 1
ATOM 1338 O O . PRO A 1 183 ? -1.672 5.488 18.052 1.00 92.62 183 PRO A O 1
ATOM 1341 N N . GLU A 1 184 ? -1.966 3.585 16.897 1.00 87.81 184 GLU A N 1
ATOM 1342 C CA . GLU A 1 184 ? -0.856 3.806 15.966 1.00 87.81 184 GLU A CA 1
ATOM 1343 C C . GLU A 1 184 ? -1.077 5.029 15.057 1.00 87.81 184 GLU A C 1
ATOM 1345 O O . GLU A 1 184 ? -0.113 5.594 14.544 1.00 87.81 184 GLU A O 1
ATOM 1350 N N . CYS A 1 185 ? -2.325 5.482 14.886 1.00 91.94 185 CYS A N 1
ATOM 1351 C CA . CYS A 1 185 ? -2.648 6.675 14.102 1.00 91.94 185 CYS A CA 1
ATOM 1352 C C . CYS A 1 185 ? -1.966 7.932 14.653 1.00 91.94 185 CYS A C 1
ATOM 1354 O O . CYS A 1 185 ? -1.613 8.804 13.867 1.00 91.94 185 CYS A O 1
ATOM 1356 N N . LEU A 1 186 ? -1.723 8.019 15.968 1.00 92.06 186 LEU A N 1
ATOM 1357 C CA . LEU A 1 186 ? -1.076 9.184 16.588 1.00 92.06 186 LEU A CA 1
ATOM 1358 C C . LEU A 1 186 ? 0.345 9.448 16.066 1.00 92.06 186 LEU A C 1
ATOM 1360 O O . LEU A 1 186 ? 0.852 10.548 16.248 1.00 92.06 186 LEU A O 1
ATOM 1364 N N . ALA A 1 187 ? 0.983 8.457 15.439 1.00 88.38 187 ALA A N 1
ATOM 1365 C CA . ALA A 1 187 ? 2.324 8.590 14.878 1.00 88.38 187 ALA A CA 1
ATOM 1366 C C . ALA A 1 187 ? 2.342 8.917 13.373 1.00 88.38 187 ALA A C 1
ATOM 1368 O O . ALA A 1 187 ? 3.416 9.174 12.837 1.00 88.38 187 ALA A O 1
ATOM 1369 N N . ALA A 1 188 ? 1.201 8.836 12.676 1.00 83.56 188 ALA A N 1
ATOM 1370 C CA . ALA A 1 188 ? 1.188 8.795 11.208 1.00 83.56 188 ALA A CA 1
ATOM 1371 C C . ALA A 1 188 ? -0.021 9.465 10.532 1.00 83.56 188 ALA A C 1
ATOM 1373 O O . ALA A 1 188 ? -0.071 9.510 9.306 1.00 83.56 188 ALA A O 1
ATOM 1374 N N . CYS A 1 189 ? -1.020 9.926 11.286 1.00 91.25 189 CYS A N 1
ATOM 1375 C CA . CYS A 1 189 ? -2.249 10.482 10.731 1.00 91.25 189 CYS A CA 1
ATOM 1376 C C . CYS A 1 189 ? -2.575 11.829 11.378 1.00 91.25 189 CYS A C 1
ATOM 1378 O O . CYS A 1 189 ? -2.828 11.898 12.580 1.00 91.25 189 CYS A O 1
ATOM 1380 N N . GLU A 1 190 ? -2.662 12.876 10.560 1.00 90.56 190 GLU A N 1
ATOM 1381 C CA . GLU A 1 190 ? -3.012 14.234 11.003 1.00 90.56 190 GLU A CA 1
ATOM 1382 C C . GLU A 1 190 ? -4.417 14.309 11.632 1.00 90.56 190 GLU A C 1
ATOM 1384 O O . GLU A 1 190 ? -4.667 15.085 12.551 1.00 90.56 190 GLU A O 1
ATOM 1389 N N . LEU A 1 191 ? -5.334 13.427 11.217 1.00 91.06 191 LEU A N 1
ATOM 1390 C CA . LEU A 1 191 ? -6.694 13.337 11.763 1.00 91.06 191 LEU A CA 1
ATOM 1391 C C . LEU A 1 191 ? -6.796 12.481 13.039 1.00 91.06 191 LEU A C 1
ATOM 1393 O O . LEU A 1 191 ? -7.895 12.268 13.559 1.00 91.06 191 LEU A O 1
ATOM 1397 N N . ALA A 1 192 ? -5.682 11.971 13.578 1.00 94.50 192 ALA A N 1
ATOM 1398 C CA . ALA A 1 192 ? -5.714 11.014 14.683 1.00 94.50 192 ALA A CA 1
ATOM 1399 C C . ALA A 1 192 ? -6.418 11.557 15.934 1.00 94.50 192 ALA A C 1
ATOM 1401 O O . ALA A 1 192 ? -7.162 10.817 16.577 1.00 94.50 192 ALA A O 1
ATOM 1402 N N . PHE A 1 193 ? -6.229 12.836 16.275 1.00 93.62 193 PHE A N 1
ATOM 1403 C CA . PHE A 1 193 ? -6.891 13.446 17.433 1.00 93.62 193 PHE A CA 1
ATOM 1404 C C . PHE A 1 193 ? -8.404 13.570 17.248 1.00 93.62 193 PHE A C 1
ATOM 1406 O O . PHE A 1 193 ? -9.143 13.277 18.190 1.00 93.62 193 PHE A O 1
ATOM 1413 N N . HIS A 1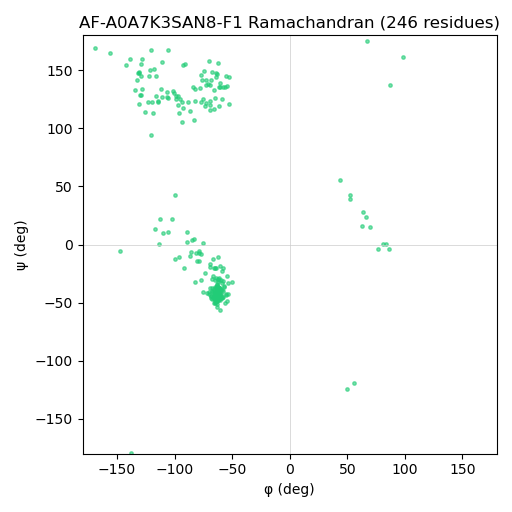 194 ? -8.858 13.925 16.042 1.00 91.88 194 HIS A N 1
ATOM 1414 C CA . HIS A 1 194 ? -10.278 13.991 15.701 1.00 91.88 194 HIS A CA 1
ATOM 1415 C C . HIS A 1 194 ? -10.937 12.615 15.867 1.00 91.88 194 HIS A C 1
ATOM 1417 O O . HIS A 1 194 ? -11.849 12.449 16.682 1.00 91.88 194 HIS A O 1
ATOM 1423 N N . CYS A 1 195 ? -10.410 11.594 15.183 1.00 94.25 195 CYS A N 1
ATOM 1424 C CA . CYS A 1 195 ? -10.953 10.237 15.260 1.00 94.25 195 CYS A CA 1
ATOM 1425 C C . CYS A 1 195 ? -10.878 9.673 16.688 1.00 94.25 195 CYS A C 1
ATOM 1427 O O . CYS A 1 195 ? -11.820 9.030 17.144 1.00 94.25 195 CYS A O 1
ATOM 1429 N N . ARG A 1 196 ? -9.800 9.955 17.435 1.00 95.12 196 ARG A N 1
ATOM 1430 C CA . ARG A 1 196 ? -9.661 9.538 18.840 1.00 95.12 196 ARG A CA 1
ATOM 1431 C C . ARG A 1 196 ? -10.729 10.151 19.735 1.00 95.12 196 ARG A C 1
ATOM 1433 O O . ARG A 1 196 ? -11.243 9.458 20.612 1.00 95.12 196 ARG A O 1
ATOM 1440 N N . ALA A 1 197 ? -11.009 11.443 19.576 1.00 94.38 197 ALA A N 1
ATOM 1441 C CA . ALA A 1 197 ? -12.016 12.133 20.372 1.00 94.38 197 ALA A CA 1
ATOM 1442 C C . ALA A 1 197 ? -13.403 11.523 20.130 1.00 94.38 197 ALA A C 1
ATOM 1444 O O . ALA A 1 197 ? -14.088 11.181 21.092 1.00 94.38 197 ALA A O 1
ATOM 1445 N N . LYS A 1 198 ? -13.755 11.282 18.861 1.00 93.31 198 LYS A N 1
ATOM 1446 C CA . LYS A 1 198 ? -15.022 10.654 18.468 1.00 93.31 198 LYS A CA 1
ATOM 1447 C C . LYS A 1 198 ? -15.139 9.215 18.986 1.00 93.31 198 LYS A C 1
ATOM 1449 O O . LYS A 1 198 ? -16.084 8.911 19.705 1.00 93.31 198 LYS A O 1
ATOM 1454 N N . SER A 1 199 ? -14.122 8.373 18.774 1.00 94.12 199 SER A N 1
ATOM 1455 C CA . SER A 1 199 ? -14.106 7.000 19.308 1.00 94.12 199 SER A CA 1
ATOM 1456 C C . SER A 1 199 ? -14.204 6.951 20.836 1.00 94.12 199 SER A C 1
ATOM 1458 O O . SER A 1 199 ? -14.803 6.033 21.386 1.00 94.12 199 SER A O 1
ATOM 1460 N N . ARG A 1 200 ? -13.639 7.932 21.554 1.00 94.50 200 ARG A N 1
ATOM 1461 C CA . ARG A 1 200 ? -13.797 8.034 23.015 1.00 94.50 200 ARG A CA 1
ATOM 1462 C C . ARG A 1 200 ? -15.210 8.430 23.421 1.00 94.50 200 ARG A C 1
ATOM 1464 O O . ARG A 1 200 ? -15.725 7.852 24.372 1.00 94.50 200 ARG A O 1
ATOM 1471 N N . ALA A 1 201 ? -15.812 9.392 22.725 1.00 94.00 201 ALA A N 1
ATOM 1472 C CA . ALA A 1 201 ? -17.184 9.821 22.982 1.00 94.00 201 ALA A CA 1
ATOM 1473 C C . ALA A 1 201 ? -18.188 8.677 22.756 1.00 94.00 201 ALA A C 1
ATOM 1475 O O . ALA A 1 201 ? -19.122 8.519 23.533 1.00 94.00 201 ALA A O 1
ATOM 1476 N N . GLU A 1 202 ? -17.941 7.834 21.752 1.00 93.00 202 GLU A N 1
ATOM 1477 C CA . GLU A 1 202 ? -18.738 6.636 21.445 1.00 93.00 202 GLU A CA 1
ATOM 1478 C C . GLU A 1 202 ? -18.417 5.439 22.365 1.00 93.00 202 GLU A C 1
ATOM 1480 O O . GLU A 1 202 ? -19.072 4.400 22.295 1.00 93.00 202 GLU A O 1
ATOM 1485 N N . GLY A 1 203 ? -17.405 5.553 23.234 1.00 94.81 203 GLY A N 1
ATOM 1486 C CA . GLY A 1 203 ? -16.960 4.455 24.093 1.00 94.81 203 GLY A CA 1
ATOM 1487 C C . GLY A 1 203 ? -16.411 3.258 23.312 1.00 94.81 203 GLY A C 1
ATOM 1488 O O . GLY A 1 203 ? -16.510 2.127 23.785 1.00 94.81 203 GLY A O 1
ATOM 1489 N N . ALA A 1 204 ? -15.857 3.490 22.124 1.00 95.00 204 ALA A N 1
ATOM 1490 C CA . ALA A 1 204 ? -15.433 2.464 21.183 1.00 95.00 204 ALA A CA 1
ATOM 1491 C C . ALA A 1 204 ? -14.149 1.741 21.646 1.00 95.00 204 ALA A C 1
ATOM 1493 O O . ALA A 1 204 ? -13.183 2.362 22.121 1.00 95.00 204 ALA A O 1
ATOM 1494 N N . VAL A 1 205 ? -14.116 0.414 21.493 1.00 94.88 205 VAL A N 1
ATOM 1495 C CA . VAL A 1 205 ? -12.982 -0.438 21.918 1.00 94.88 205 VAL A CA 1
ATOM 1496 C C . VAL A 1 205 ? -11.725 -0.226 21.073 1.00 94.88 205 VAL A C 1
ATOM 1498 O O . VAL A 1 205 ? -10.624 -0.558 21.501 1.00 94.88 205 VAL A O 1
ATOM 1501 N N . GLU A 1 206 ? -11.856 0.394 19.903 1.00 91.88 206 GLU A N 1
ATOM 1502 C CA . GLU A 1 206 ? -10.776 0.846 19.023 1.00 91.88 206 GLU A CA 1
ATOM 1503 C C . GLU A 1 206 ? -9.714 1.664 19.768 1.00 91.88 206 GLU A C 1
ATOM 1505 O O . GLU A 1 206 ? -8.521 1.592 19.462 1.00 91.88 206 GLU A O 1
ATOM 1510 N N . THR A 1 207 ? -10.134 2.410 20.793 1.00 93.50 207 THR A N 1
ATOM 1511 C CA . THR A 1 207 ? -9.242 3.213 21.636 1.00 93.50 207 THR A CA 1
ATOM 1512 C C . THR A 1 207 ? -8.246 2.376 22.447 1.00 93.50 207 THR A C 1
ATOM 1514 O O . THR A 1 207 ? -7.210 2.908 22.848 1.00 93.50 207 THR A O 1
ATOM 1517 N N . LEU A 1 208 ? -8.527 1.081 22.641 1.00 93.06 208 LEU A N 1
ATOM 1518 C CA . LEU A 1 208 ? -7.684 0.110 23.349 1.00 93.06 208 LEU A CA 1
ATOM 1519 C C . LEU A 1 208 ? -6.633 -0.548 22.440 1.00 93.06 208 LEU A C 1
ATOM 1521 O O . LEU A 1 208 ? -5.726 -1.219 22.926 1.00 93.06 208 LEU A O 1
ATOM 1525 N N . GLY A 1 209 ? -6.730 -0.345 21.124 1.00 91.44 209 GLY A N 1
ATOM 1526 C CA . GLY A 1 209 ? -5.788 -0.877 20.146 1.00 91.44 209 GLY A CA 1
ATOM 1527 C C . GLY A 1 209 ? -6.235 -2.149 19.437 1.00 91.44 209 GLY A C 1
ATOM 1528 O O . GLY A 1 209 ? -7.138 -2.869 19.863 1.00 91.44 209 GLY A O 1
ATOM 1529 N N . ARG A 1 210 ? -5.583 -2.418 18.299 1.00 89.50 210 ARG A N 1
ATOM 1530 C CA . ARG A 1 210 ? -6.002 -3.463 17.349 1.00 89.50 210 ARG A CA 1
ATOM 1531 C C . ARG A 1 210 ? -5.954 -4.872 17.933 1.00 89.50 210 ARG A C 1
ATOM 1533 O O . ARG A 1 210 ? -6.814 -5.675 17.592 1.00 89.50 210 ARG A O 1
ATOM 1540 N N . SER A 1 211 ? -4.972 -5.160 18.792 1.00 89.06 211 SER A N 1
ATOM 1541 C CA . SER A 1 211 ? -4.848 -6.470 19.449 1.00 89.06 211 SER A CA 1
ATOM 1542 C C . SER A 1 211 ? -6.055 -6.740 20.342 1.00 89.06 211 SER A C 1
ATOM 1544 O O . SER A 1 211 ? -6.758 -7.722 20.137 1.00 89.06 211 SER A O 1
ATOM 1546 N N . VAL A 1 212 ? -6.349 -5.805 21.253 1.00 90.44 212 VAL A N 1
ATOM 1547 C CA . VAL A 1 212 ? -7.475 -5.911 22.188 1.00 90.44 212 VAL A CA 1
ATOM 1548 C C . VAL A 1 212 ? -8.793 -5.994 21.422 1.00 90.44 212 VAL A C 1
ATOM 1550 O O . VAL A 1 212 ? -9.580 -6.903 21.652 1.00 90.44 212 VAL A O 1
ATOM 1553 N N . ARG A 1 213 ? -9.006 -5.117 20.431 1.00 89.88 213 ARG A N 1
ATOM 1554 C CA . ARG A 1 213 ? -10.190 -5.175 19.560 1.00 89.88 213 ARG A CA 1
ATOM 1555 C C . ARG A 1 213 ? -10.368 -6.550 18.904 1.00 89.88 213 ARG A C 1
ATOM 1557 O O . ARG A 1 213 ? -11.487 -7.039 18.824 1.00 89.88 213 ARG A O 1
ATOM 1564 N N . GLY A 1 214 ? -9.284 -7.163 18.427 1.00 88.94 214 GLY A N 1
ATOM 1565 C CA . GLY A 1 214 ? -9.329 -8.482 17.796 1.00 88.94 214 GLY A CA 1
ATOM 1566 C C . GLY A 1 214 ? -9.790 -9.594 18.742 1.00 88.94 214 GLY A C 1
ATOM 1567 O O . GLY A 1 214 ? -10.490 -10.503 18.305 1.00 88.94 214 GLY A O 1
ATOM 1568 N N . GLU A 1 215 ? -9.442 -9.505 20.026 1.00 91.44 215 GLU A N 1
ATOM 1569 C CA . GLU A 1 215 ? -9.845 -10.469 21.061 1.00 91.44 215 GLU A CA 1
ATOM 1570 C C . GLU A 1 215 ? -11.301 -10.279 21.516 1.00 91.44 215 GLU A C 1
ATOM 1572 O O . GLU A 1 215 ? -11.980 -11.246 21.868 1.00 91.44 215 GLU A O 1
ATOM 1577 N N . LEU A 1 216 ? -11.801 -9.042 21.467 1.00 92.94 216 LEU A N 1
ATOM 1578 C CA . LEU A 1 216 ? -13.156 -8.679 21.895 1.00 92.94 216 LEU A CA 1
ATOM 1579 C C . LEU A 1 216 ? -14.258 -9.068 20.895 1.00 92.94 216 LEU A C 1
ATOM 1581 O O . LEU A 1 216 ? -15.441 -8.987 21.228 1.00 92.94 216 LEU A O 1
ATOM 1585 N N . GLY A 1 217 ? -13.895 -9.535 19.698 1.00 88.25 217 GLY A N 1
ATOM 1586 C CA . GLY A 1 217 ? -14.842 -10.088 18.731 1.00 88.25 217 GLY A CA 1
ATOM 1587 C C . GLY A 1 217 ? -15.968 -9.110 18.378 1.00 88.25 217 GLY A C 1
ATOM 1588 O O . GLY A 1 217 ? -15.718 -8.037 17.833 1.00 88.25 217 GLY A O 1
ATOM 1589 N N . GLY A 1 218 ? -17.214 -9.500 18.663 1.00 89.25 218 GLY A N 1
ATOM 1590 C CA . GLY A 1 218 ? -18.408 -8.691 18.393 1.00 89.25 218 GLY A CA 1
ATOM 1591 C C . GLY A 1 218 ? -18.675 -7.563 19.398 1.00 89.25 218 GLY A C 1
ATOM 1592 O O . GLY A 1 218 ? -19.581 -6.763 19.173 1.00 89.25 218 GLY A O 1
ATOM 1593 N N . LEU A 1 219 ? -17.920 -7.474 20.498 1.00 93.19 219 LEU A N 1
ATOM 1594 C CA . LEU A 1 219 ? -18.091 -6.427 21.506 1.00 93.19 219 LEU A CA 1
ATOM 1595 C C . LEU A 1 219 ? -17.357 -5.155 21.069 1.00 93.19 219 LEU A C 1
ATOM 1597 O O . LEU A 1 219 ? -16.130 -5.082 21.102 1.00 93.19 219 LEU A O 1
ATOM 1601 N N . THR A 1 220 ? -18.120 -4.141 20.665 1.00 93.19 220 THR A N 1
ATOM 1602 C CA . THR A 1 220 ? -17.583 -2.917 20.046 1.00 93.19 220 THR A CA 1
ATOM 1603 C C . THR A 1 220 ? -17.463 -1.729 20.998 1.00 93.19 220 THR A C 1
ATOM 1605 O O . THR A 1 220 ? -16.785 -0.757 20.671 1.00 93.19 220 THR A O 1
ATOM 1608 N N . THR A 1 221 ? -18.059 -1.792 22.194 1.00 95.25 221 THR A N 1
ATOM 1609 C CA . THR A 1 221 ? -17.990 -0.709 23.188 1.00 95.25 221 THR A CA 1
ATOM 1610 C C . THR A 1 221 ? -17.395 -1.181 24.509 1.00 95.25 221 THR A C 1
ATOM 1612 O O . THR A 1 221 ? -17.638 -2.298 24.962 1.00 95.25 221 THR A O 1
ATOM 1615 N N . VAL A 1 222 ? -16.639 -0.303 25.171 1.00 95.69 222 VAL A N 1
ATOM 1616 C CA . VAL A 1 222 ? -16.045 -0.562 26.491 1.00 95.69 222 VAL A CA 1
ATOM 1617 C C . VAL A 1 222 ? -17.131 -0.895 27.517 1.00 95.69 222 VAL A C 1
ATOM 1619 O O . VAL A 1 222 ? -16.967 -1.817 28.312 1.00 95.69 222 VAL A O 1
ATOM 1622 N N . ALA A 1 223 ? -18.267 -0.193 27.470 1.00 95.81 223 ALA A N 1
ATOM 1623 C CA . ALA A 1 223 ? -19.405 -0.476 28.340 1.00 95.81 223 ALA A CA 1
ATOM 1624 C C . ALA A 1 223 ? -19.972 -1.887 28.110 1.00 95.81 223 ALA A C 1
ATOM 1626 O O . ALA A 1 223 ? -20.193 -2.609 29.081 1.00 95.81 223 ALA A O 1
ATOM 1627 N N . GLY A 1 224 ? -20.135 -2.308 26.849 1.00 95.25 224 GLY A N 1
ATOM 1628 C CA . GLY A 1 224 ? -20.593 -3.657 26.507 1.00 95.25 224 GLY A CA 1
ATOM 1629 C C . GLY A 1 224 ? -19.624 -4.744 26.977 1.00 95.25 224 GLY A C 1
ATOM 1630 O O . GLY A 1 224 ? -20.048 -5.755 27.529 1.00 95.25 224 GLY A O 1
ATOM 1631 N N . VAL A 1 225 ? -18.313 -4.508 26.858 1.00 95.56 225 VAL A N 1
ATOM 1632 C CA . VAL A 1 225 ? -17.280 -5.418 27.386 1.00 95.56 225 VAL A CA 1
ATOM 1633 C C . VAL A 1 225 ? -17.391 -5.570 28.903 1.00 95.56 225 VAL A C 1
ATOM 1635 O O . VAL A 1 225 ? -17.395 -6.691 29.410 1.00 95.56 225 VAL A O 1
ATOM 1638 N N . LEU A 1 226 ? -17.528 -4.461 29.637 1.00 95.81 226 LEU A N 1
ATOM 1639 C CA . LEU A 1 226 ? -17.673 -4.486 31.095 1.00 95.81 226 LEU A CA 1
ATOM 1640 C C . LEU A 1 226 ? -18.988 -5.149 31.536 1.00 95.81 226 LEU A C 1
ATOM 1642 O O . LEU A 1 226 ? -19.000 -5.893 32.517 1.00 95.81 226 LEU A O 1
ATOM 1646 N N . ALA A 1 227 ? -20.090 -4.921 30.816 1.00 95.56 227 ALA A N 1
ATOM 1647 C CA . ALA A 1 227 ? -21.373 -5.567 31.084 1.00 95.56 227 ALA A CA 1
ATOM 1648 C C . ALA A 1 227 ? -21.315 -7.084 30.840 1.00 95.56 227 ALA A C 1
ATOM 1650 O O . ALA A 1 227 ? -21.815 -7.857 31.664 1.00 95.56 227 ALA A O 1
ATOM 1651 N N . ALA A 1 228 ? -20.653 -7.511 29.759 1.00 95.19 228 ALA A N 1
ATOM 1652 C CA . ALA A 1 228 ? -20.421 -8.918 29.451 1.00 95.19 228 ALA A CA 1
ATOM 1653 C C . ALA A 1 228 ? -19.559 -9.609 30.520 1.00 95.19 228 ALA A C 1
ATOM 1655 O O . ALA A 1 228 ? -19.922 -10.686 31.006 1.00 95.19 228 ALA A O 1
ATOM 1656 N N . ALA A 1 229 ? -18.467 -8.956 30.932 1.00 94.81 229 ALA A N 1
ATOM 1657 C CA . ALA A 1 229 ? -17.568 -9.427 31.984 1.00 94.81 229 ALA A CA 1
ATOM 1658 C C . ALA A 1 229 ? -18.280 -9.565 33.340 1.00 94.81 229 ALA A C 1
ATOM 1660 O O . ALA A 1 229 ? -18.117 -10.569 34.023 1.00 94.81 229 ALA A O 1
ATOM 1661 N N . ALA A 1 230 ? -19.148 -8.609 33.689 1.00 94.50 230 ALA A N 1
ATOM 1662 C CA . ALA A 1 230 ? -19.952 -8.645 34.912 1.00 94.50 230 ALA A CA 1
ATOM 1663 C C . ALA A 1 230 ? -21.145 -9.624 34.858 1.00 94.50 230 ALA A C 1
ATOM 1665 O O . ALA A 1 230 ? -21.938 -9.670 35.798 1.00 94.50 230 ALA A O 1
ATOM 1666 N N . GLY A 1 231 ? -21.329 -10.357 33.753 1.00 92.00 231 GLY A N 1
ATOM 1667 C CA . GLY A 1 231 ? -22.446 -11.290 33.575 1.00 92.00 231 GLY A CA 1
ATOM 1668 C C . GLY A 1 231 ? -23.819 -10.629 33.423 1.00 92.00 231 GLY A C 1
ATOM 1669 O O . GLY A 1 231 ? -24.831 -11.312 33.549 1.00 92.00 231 GLY A O 1
ATOM 1670 N N . LYS A 1 232 ? -23.868 -9.317 33.163 1.00 92.44 232 LYS A N 1
ATOM 1671 C CA . LYS A 1 232 ? -25.119 -8.559 32.990 1.00 92.44 232 LYS A CA 1
ATOM 1672 C C . LYS A 1 232 ? -25.684 -8.692 31.578 1.00 92.44 232 LYS A C 1
ATOM 1674 O O . LYS A 1 232 ? -26.896 -8.684 31.403 1.00 92.44 232 LYS A O 1
ATOM 1679 N N . GLU A 1 233 ? -24.800 -8.824 30.594 1.00 91.00 233 GLU A N 1
ATOM 1680 C CA . GLU A 1 233 ? -25.123 -8.985 29.174 1.00 91.00 233 GLU A CA 1
ATOM 1681 C C . GLU A 1 233 ? -24.213 -10.049 28.532 1.00 91.00 233 GLU A C 1
ATOM 1683 O O . GLU A 1 233 ? -23.357 -10.647 29.198 1.00 91.00 233 GLU A O 1
ATOM 1688 N N . GLY A 1 234 ? -24.394 -10.283 27.231 1.00 87.25 234 GLY A N 1
ATOM 1689 C CA . GLY A 1 234 ? -23.571 -11.183 26.424 1.00 87.25 234 GLY A CA 1
ATOM 1690 C C . GLY A 1 234 ? -24.037 -12.639 26.462 1.00 87.25 234 GLY A C 1
ATOM 1691 O O . GLY A 1 234 ? -24.370 -13.181 27.522 1.00 87.25 234 GLY A O 1
ATOM 1692 N N . ASP A 1 235 ? -24.031 -13.274 25.289 1.00 89.06 235 ASP A N 1
ATOM 1693 C CA . ASP A 1 235 ? -24.342 -14.695 25.139 1.00 89.06 235 ASP A CA 1
ATOM 1694 C C . ASP A 1 235 ? -23.319 -15.535 25.931 1.00 89.06 235 ASP A C 1
ATOM 1696 O O . ASP A 1 235 ? -22.124 -15.468 25.645 1.00 89.06 235 ASP A O 1
ATOM 1700 N N . PRO A 1 236 ? -23.738 -16.328 26.935 1.00 85.12 236 PRO A N 1
ATOM 1701 C CA . PRO A 1 236 ? -22.834 -17.216 27.662 1.00 85.12 236 PRO A CA 1
ATOM 1702 C C . PRO A 1 236 ? -22.128 -18.254 26.776 1.00 85.12 236 PRO A C 1
ATOM 1704 O O . PRO A 1 236 ? -21.090 -18.775 27.185 1.00 85.12 236 PRO A O 1
ATOM 1707 N N . ALA A 1 237 ? -22.690 -18.575 25.606 1.00 89.62 237 ALA A N 1
ATOM 1708 C CA . ALA A 1 237 ? -22.085 -19.475 24.630 1.00 89.62 237 ALA A CA 1
ATOM 1709 C C . ALA A 1 237 ? -21.012 -18.789 23.766 1.00 89.62 237 ALA A C 1
ATOM 1711 O O . ALA A 1 237 ? -20.221 -19.485 23.124 1.00 89.62 237 ALA A O 1
ATOM 1712 N N . ASP A 1 238 ? -20.945 -17.453 23.763 1.00 92.19 238 ASP A N 1
ATOM 1713 C CA . ASP A 1 238 ? -19.885 -16.717 23.080 1.00 92.19 238 ASP A CA 1
ATOM 1714 C C . ASP A 1 238 ? -18.547 -16.948 23.817 1.00 92.19 238 ASP A C 1
ATOM 1716 O O . ASP A 1 238 ? -18.415 -16.618 25.007 1.00 92.19 238 ASP A O 1
ATOM 1720 N N . PRO A 1 239 ? -17.524 -17.512 23.143 1.00 92.25 239 PRO A N 1
ATOM 1721 C CA . PRO A 1 239 ? -16.238 -17.804 23.767 1.00 92.25 239 PRO A CA 1
ATOM 1722 C C . PRO A 1 239 ? -15.526 -16.549 24.289 1.00 92.25 239 PRO A C 1
ATOM 1724 O O . PRO A 1 239 ? -14.823 -16.645 25.300 1.00 92.25 239 PRO A O 1
ATOM 1727 N N . THR A 1 240 ? -15.718 -15.387 23.657 1.00 93.31 240 THR A N 1
ATOM 1728 C CA . THR A 1 240 ? -15.170 -14.106 24.114 1.00 93.31 240 THR A CA 1
ATOM 1729 C C . THR A 1 240 ? -15.844 -13.669 25.411 1.00 93.31 240 THR A C 1
ATOM 1731 O O . THR A 1 240 ? -15.154 -13.332 26.373 1.00 93.31 240 THR A O 1
ATOM 1734 N N . VAL A 1 241 ? -17.176 -13.745 25.498 1.00 93.69 241 VAL A N 1
ATOM 1735 C CA . VAL A 1 241 ? -17.919 -13.427 26.733 1.00 93.69 241 VAL A CA 1
ATOM 1736 C C . VAL A 1 241 ?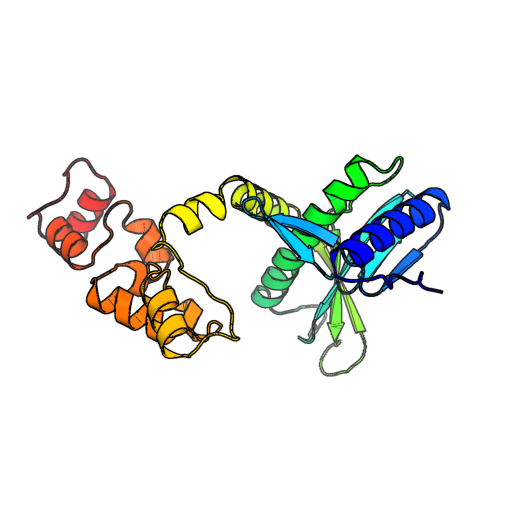 -17.519 -14.375 27.865 1.00 93.69 241 VAL A C 1
ATOM 1738 O O . VAL A 1 241 ? -17.247 -13.936 28.984 1.00 93.69 241 VAL A O 1
ATOM 1741 N N . ALA A 1 242 ? -17.418 -15.675 27.580 1.00 92.44 242 ALA A N 1
ATOM 1742 C CA . ALA A 1 242 ? -16.977 -16.664 28.557 1.00 92.44 242 ALA A CA 1
ATOM 1743 C C . ALA A 1 242 ? -15.539 -16.402 29.040 1.00 92.44 242 ALA A C 1
ATOM 1745 O O . ALA A 1 242 ? -15.246 -16.594 30.220 1.00 92.44 242 ALA A O 1
ATOM 1746 N N . ALA A 1 243 ? -14.638 -15.965 28.154 1.00 92.38 243 ALA A N 1
ATOM 1747 C CA . ALA A 1 243 ? -13.277 -15.583 28.524 1.00 92.38 243 ALA A CA 1
ATOM 1748 C C . ALA A 1 243 ? -13.246 -14.333 29.412 1.00 92.38 243 ALA A C 1
ATOM 1750 O O . ALA A 1 243 ? -12.578 -14.355 30.443 1.00 92.38 243 ALA A O 1
ATOM 1751 N N . LEU A 1 244 ? -14.015 -13.295 29.068 1.00 94.00 244 LEU A N 1
ATOM 1752 C CA . LEU A 1 244 ? -14.128 -12.073 29.868 1.00 94.00 244 LEU A CA 1
ATOM 1753 C C . LEU A 1 244 ? -14.632 -12.362 31.286 1.00 94.00 244 LEU A C 1
ATOM 1755 O O . LEU A 1 244 ? -14.040 -11.890 32.250 1.00 94.00 244 LEU A O 1
ATOM 1759 N N . ARG A 1 245 ? -15.671 -13.192 31.427 1.00 93.19 245 ARG A N 1
ATOM 1760 C CA . ARG A 1 245 ? -16.222 -13.578 32.740 1.00 93.19 245 ARG A CA 1
ATOM 1761 C C . ARG A 1 245 ? -15.256 -14.393 33.594 1.00 93.19 245 ARG A C 1
ATOM 1763 O O . ARG A 1 245 ? -15.336 -14.328 34.810 1.00 93.19 245 ARG A O 1
ATOM 1770 N N . ARG A 1 246 ? -14.367 -15.183 32.980 1.00 92.31 246 ARG A N 1
ATOM 1771 C CA . ARG A 1 246 ? -13.314 -15.909 33.715 1.00 92.31 246 ARG A CA 1
ATOM 1772 C C . ARG A 1 246 ? -12.193 -14.990 34.201 1.00 92.31 246 ARG A C 1
ATOM 1774 O O . ARG A 1 246 ? -11.471 -15.377 35.111 1.00 92.31 246 ARG A O 1
ATOM 1781 N N . ALA A 1 247 ? -11.998 -13.852 33.539 1.00 89.62 247 ALA A N 1
ATOM 1782 C CA . ALA A 1 247 ? -10.927 -12.909 33.839 1.00 89.62 247 ALA A CA 1
ATOM 1783 C C . ALA A 1 247 ? -11.337 -11.810 34.838 1.00 89.62 247 ALA A C 1
ATOM 1785 O O . ALA A 1 247 ? -10.450 -11.179 35.412 1.00 89.62 247 ALA A O 1
ATOM 1786 N N . ALA A 1 248 ? -12.642 -11.567 35.003 1.00 85.44 248 ALA A N 1
ATOM 1787 C CA . ALA A 1 248 ? -13.224 -10.616 35.953 1.00 85.44 248 ALA A CA 1
ATOM 1788 C C . ALA A 1 248 ? -13.348 -11.208 37.364 1.00 85.44 248 ALA A C 1
ATOM 1790 O O . ALA A 1 248 ? -13.164 -10.428 38.326 1.00 85.44 248 ALA A O 1
#

Solvent-accessible surface area (backbone atoms only — not comparable to full-atom values): 13576 Å² total; per-residue (Å²): 133,62,70,88,46,80,52,72,61,68,66,39,14,22,53,40,28,54,49,51,53,47,54,38,38,73,66,43,40,79,40,50,38,69,58,38,33,36,58,36,78,52,31,90,40,85,40,77,44,70,50,59,24,37,38,37,35,48,82,15,36,34,31,48,31,45,74,47,89,61,46,28,49,94,89,39,58,59,65,68,59,52,51,50,51,38,45,54,50,20,53,53,48,57,25,47,43,64,54,29,77,77,30,85,70,42,41,72,47,59,48,32,40,41,33,20,22,35,46,96,45,91,49,80,39,74,45,81,43,80,22,59,68,40,29,55,52,50,51,57,49,53,78,64,47,72,39,51,67,63,56,54,69,72,47,66,88,86,65,52,83,60,86,87,54,59,67,71,55,42,51,52,38,58,68,69,50,82,60,86,44,41,64,72,32,74,82,77,39,94,59,31,64,61,25,43,52,50,32,57,75,67,36,31,32,40,75,71,18,68,69,55,39,64,61,42,64,90,50,58,28,51,66,56,46,52,34,18,27,70,67,76,41,69,58,77,84,39,68,52,36,45,50,39,42,74,72,102

pLDDT: mean 94.23, std 3.67, range [76.56, 98.75]

Secondary structure (DSSP, 8-state):
-PPP---SHHHHHHHHHHHHHHHHHHHTS-EEEES--EEEEETTEEEEE--SEEEEPTTSEEEEEEE-SS-BBTTB--HHHHHHHHHHHHHHHHHHHHHHTTSTT-EE-SEEEEEEEBTTSS-EEEEEEE-HHHHHHHHHHHTTPPPHHHHHHTSPTT----TTS-HHHHHHHHHHSPP---GGGGGT-TTHHHHHHHHHHTTBGGGG-HHHHHHSTT--BHHHHHHHHTTSSS-TT-HHHHHHHHH-

Mean predicted aligned error: 5.97 Å

Sequence (248 aa):
ATPDLSAAGPEGRAARTALALREATAAGDWALLDHPMLALEVAGSPAYLEPDAVVVHPDGRWTVVEIKSFPMIDASADASKVGAAARQAAVYVLALERVAAVTEGAEVGQRVLLVCPKDFSNLPTASVVDVRKQRAVTRRQLTRLTRIEDIAAGLPEGTTFDPACPSEELDAAVAAVPPAYAPECLAACELAFHCRAKSRAEGAVETLGRSVRGELGGLTTVAGVLAAAAGKEGDPADPTVAALRRAA